Protein AF-A0AAX6F632-F1 (afdb_monomer_lite)

Foldseek 3Di:
DVCLDCVNPPPDVLSVVVVVLVVLVCVQCVPPVLVVLLCLLLQVALPRDDQVPDPPFDLQFKFFDQLQFLLPCQLCVLWVVFWDQDDQQSGIGGPDSPTDVVSLVVSQVPRPRNRMGRGALSLLLLLLLQVLPDDGHHSVCVVVVDDDRDDSSVVSRVSSVVSNVVSVVVLVVVVVVVVVDPDPDDCCVSNPPPPPPVQDPVNSSVSSNVSSVSSNVVSVSVVVVSPPDPPDDDPDPPDPPDD

Sequence (243 aa):
MKACHPDLSGDDPETTNFCMFINEVYAVLSDPVQRMVYDEIHGYSLTAINPFFDDTAPRDHAFVDEFSCIGCKNCANVAPDVFQIEEDFGRARVCSQSGNPALIQEAIDTCPVDCIHWTSAAQISLLEDEMRRVERINVGLMLAGMGASSDVFRMACSRWEKRQSKVMEKVRVKMAKQKGSDQTDSWSDLWGKPKDYQNTDEEAKERAKRAAAAARRWREYSRRGADRPPTLKLPEALSSKDK

Structure (mmCIF, N/CA/C/O backbone):
data_AF-A0AAX6F632-F1
#
_entry.id   AF-A0AAX6F632-F1
#
loop_
_atom_site.group_PDB
_atom_site.id
_atom_site.type_symbol
_atom_site.label_atom_id
_atom_site.label_alt_id
_atom_site.label_comp_id
_atom_site.label_asym_id
_atom_site.label_entity_id
_atom_site.label_seq_id
_atom_site.pdbx_PDB_ins_code
_atom_site.Cartn_x
_atom_site.Cartn_y
_atom_site.Cartn_z
_atom_site.occupancy
_atom_site.B_iso_or_equiv
_atom_site.auth_seq_id
_atom_site.auth_comp_id
_atom_site.auth_asym_id
_atom_site.auth_atom_id
_atom_site.pdbx_PDB_model_num
ATOM 1 N N . MET A 1 1 ? -11.289 24.098 9.760 1.00 49.06 1 MET A N 1
ATOM 2 C CA . MET A 1 1 ? -12.432 23.743 8.890 1.00 49.06 1 MET A CA 1
ATOM 3 C C . MET A 1 1 ? -13.084 24.936 8.178 1.00 49.06 1 MET A C 1
ATOM 5 O O . MET A 1 1 ? -13.731 24.698 7.177 1.00 49.06 1 MET A O 1
ATOM 9 N N . LYS A 1 2 ? -12.900 26.201 8.611 1.00 44.69 2 LYS A N 1
ATOM 10 C CA . LYS A 1 2 ? -13.468 27.383 7.918 1.00 44.69 2 LYS A CA 1
ATOM 11 C C . LYS A 1 2 ? -12.707 27.860 6.664 1.00 44.69 2 LYS A C 1
ATOM 13 O O . LYS A 1 2 ? -13.236 28.685 5.943 1.00 44.69 2 LYS A O 1
ATOM 18 N N . ALA A 1 3 ? -11.497 27.364 6.400 1.00 47.47 3 ALA A N 1
ATOM 19 C CA . ALA A 1 3 ? -10.657 27.831 5.287 1.00 47.47 3 ALA A CA 1
ATOM 20 C C . ALA A 1 3 ? -10.964 27.164 3.930 1.00 47.47 3 ALA A C 1
ATOM 22 O O . ALA A 1 3 ? -10.357 27.521 2.933 1.00 47.47 3 ALA A O 1
ATOM 23 N N . CYS A 1 4 ? -11.877 26.191 3.898 1.00 46.81 4 CYS A N 1
ATOM 24 C CA . CYS A 1 4 ? -12.174 25.378 2.711 1.00 46.81 4 CYS A CA 1
ATOM 25 C C . CYS A 1 4 ? -13.647 25.515 2.287 1.00 46.81 4 CYS A C 1
ATOM 27 O O . CYS A 1 4 ? -14.161 24.679 1.554 1.00 46.81 4 CYS A O 1
ATOM 29 N N . HIS A 1 5 ? -14.369 26.504 2.826 1.00 55.06 5 HIS A N 1
ATOM 30 C CA . HIS A 1 5 ? -15.752 26.737 2.422 1.00 55.06 5 HIS A CA 1
ATOM 31 C C . HIS A 1 5 ? -15.740 27.389 1.030 1.00 55.06 5 HIS A C 1
ATOM 33 O O . HIS A 1 5 ? -15.061 28.409 0.899 1.00 55.06 5 HIS A O 1
ATOM 39 N N . PRO A 1 6 ? -16.475 26.863 0.030 1.00 57.69 6 PRO A N 1
ATOM 40 C CA . PRO A 1 6 ? -16.476 27.396 -1.338 1.00 57.69 6 PRO A CA 1
ATOM 41 C C . PRO A 1 6 ? -16.730 28.910 -1.391 1.00 57.69 6 PRO A C 1
ATOM 43 O O . PRO A 1 6 ? -16.043 29.634 -2.104 1.00 57.69 6 PRO A O 1
ATOM 46 N N . ASP A 1 7 ? -17.625 29.406 -0.530 1.00 61.22 7 ASP A N 1
ATOM 47 C CA . ASP A 1 7 ? -17.950 30.839 -0.424 1.00 61.22 7 ASP A CA 1
ATOM 48 C C . ASP A 1 7 ? -16.803 31.731 0.098 1.00 61.22 7 ASP A C 1
ATOM 50 O O . ASP A 1 7 ? -16.911 32.953 0.047 1.00 61.22 7 ASP A O 1
ATOM 54 N N . LEU A 1 8 ? -15.721 31.155 0.637 1.00 57.84 8 LEU A N 1
ATOM 55 C CA . LEU A 1 8 ? -14.572 31.888 1.191 1.00 57.84 8 LEU A CA 1
ATOM 56 C C . LEU A 1 8 ? -13.287 31.723 0.366 1.00 57.84 8 LEU A C 1
ATOM 58 O O . LEU A 1 8 ? -12.414 32.582 0.458 1.00 57.84 8 LEU A O 1
ATOM 62 N N . SER A 1 9 ? -13.150 30.641 -0.407 1.00 57.75 9 SER A N 1
ATOM 63 C CA . SER A 1 9 ? -11.936 30.333 -1.178 1.00 57.75 9 SER A CA 1
ATOM 64 C C . SER A 1 9 ? -11.985 30.768 -2.645 1.00 57.75 9 SER A C 1
ATOM 66 O O . SER A 1 9 ? -10.941 30.806 -3.291 1.00 57.75 9 SER A O 1
ATOM 68 N N . GLY A 1 10 ? -13.167 31.089 -3.182 1.00 59.28 10 GLY A N 1
ATOM 69 C CA . GLY A 1 10 ? -13.342 31.302 -4.624 1.00 59.28 10 GLY A CA 1
ATOM 70 C C . GLY A 1 10 ? -13.053 30.034 -5.446 1.00 59.28 10 GLY A C 1
ATOM 71 O O . GLY A 1 10 ? -12.936 28.943 -4.884 1.00 59.28 10 GLY A O 1
ATOM 72 N N . ASP A 1 11 ? -12.909 30.186 -6.768 1.00 62.91 11 ASP A N 1
ATOM 73 C CA . ASP A 1 11 ? -12.621 29.104 -7.735 1.00 62.91 11 ASP A CA 1
ATOM 74 C C . ASP A 1 11 ? -11.140 28.665 -7.737 1.00 62.91 11 ASP A C 1
ATOM 76 O O . ASP A 1 11 ? -10.553 28.382 -8.782 1.00 62.91 11 ASP A O 1
ATOM 80 N N . ASP A 1 12 ? -10.495 28.635 -6.570 1.00 71.25 12 ASP A N 1
ATOM 81 C CA . ASP A 1 12 ? -9.123 28.150 -6.455 1.00 71.25 12 ASP A CA 1
ATOM 82 C C . ASP A 1 12 ? -9.061 26.629 -6.750 1.00 71.25 12 ASP A C 1
ATOM 84 O O . ASP A 1 12 ? -9.723 25.834 -6.060 1.00 71.25 12 ASP A O 1
ATOM 88 N N . PRO A 1 13 ? -8.286 26.181 -7.762 1.00 72.62 13 PRO A N 1
ATOM 89 C CA . PRO A 1 13 ? -8.232 24.772 -8.148 1.00 72.62 13 PRO A CA 1
ATOM 90 C C . PRO A 1 13 ? -7.706 23.857 -7.037 1.00 72.62 13 PRO A C 1
ATOM 92 O O . PRO A 1 13 ? -8.145 22.711 -6.928 1.00 72.62 13 PRO A O 1
ATOM 95 N N . GLU A 1 14 ? -6.784 24.329 -6.192 1.00 69.69 14 GLU A N 1
ATOM 96 C CA . GLU A 1 14 ? -6.237 23.532 -5.085 1.00 69.69 14 GLU A CA 1
ATOM 97 C C . GLU A 1 14 ? -7.285 23.295 -3.994 1.00 69.69 14 GLU A C 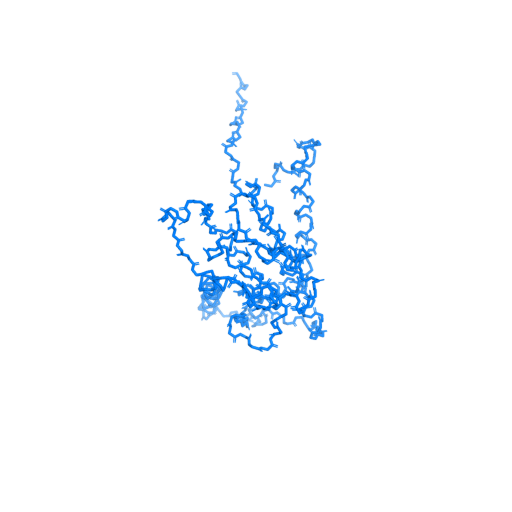1
ATOM 99 O O . GLU A 1 14 ? -7.473 22.158 -3.545 1.00 69.69 14 GLU A O 1
ATOM 104 N N . THR A 1 15 ? -8.027 24.339 -3.625 1.00 70.81 15 THR A N 1
ATOM 105 C CA . THR A 1 15 ? -9.104 24.254 -2.634 1.00 70.81 15 THR A CA 1
ATOM 106 C C . THR A 1 15 ? -10.262 23.390 -3.133 1.00 70.81 15 THR A C 1
ATOM 108 O O . THR A 1 15 ? -10.780 22.554 -2.389 1.00 70.81 15 THR A O 1
ATOM 111 N N . THR A 1 16 ? -10.614 23.507 -4.415 1.00 74.38 16 THR A N 1
ATOM 112 C CA . THR A 1 16 ? -11.633 22.660 -5.055 1.00 74.38 16 THR A CA 1
ATOM 113 C C . THR A 1 16 ? -11.228 21.185 -5.026 1.00 74.38 16 THR A C 1
ATOM 115 O O . THR A 1 16 ? -12.009 20.335 -4.591 1.00 74.38 16 THR A O 1
ATOM 118 N N . ASN A 1 17 ? -9.979 20.876 -5.394 1.00 73.56 17 ASN A N 1
ATOM 119 C CA . ASN A 1 17 ? -9.441 19.515 -5.347 1.00 73.56 17 ASN A CA 1
ATOM 120 C C . ASN A 1 17 ? -9.425 18.944 -3.920 1.00 73.56 17 ASN A C 1
ATOM 122 O O . ASN A 1 17 ? -9.734 17.767 -3.725 1.00 73.56 17 ASN A O 1
ATOM 126 N N . PHE A 1 18 ? -9.106 19.762 -2.910 1.00 75.88 18 PHE A N 1
ATOM 127 C CA . PHE A 1 18 ? -9.188 19.339 -1.511 1.00 75.88 18 PHE A CA 1
ATOM 128 C C . PHE A 1 18 ? -10.622 19.010 -1.089 1.00 75.88 18 PHE A C 1
ATOM 130 O O . PHE A 1 18 ? -10.857 17.970 -0.475 1.00 75.88 18 PHE A O 1
ATOM 137 N N . CYS A 1 19 ? -11.594 19.863 -1.424 1.00 75.94 19 CYS A N 1
ATOM 138 C CA . CYS A 1 19 ? -12.994 19.625 -1.078 1.00 75.94 19 CYS A CA 1
ATOM 139 C C . CYS A 1 19 ? -13.550 18.375 -1.769 1.00 75.94 19 CYS A C 1
ATOM 141 O O . CYS A 1 19 ? -14.241 17.584 -1.126 1.00 75.94 19 CYS A O 1
ATOM 143 N N . MET A 1 20 ? -13.200 18.146 -3.040 1.00 77.38 20 MET A N 1
ATOM 144 C CA . MET A 1 20 ? -13.516 16.896 -3.737 1.00 77.38 20 MET A CA 1
ATOM 145 C C . MET A 1 20 ? -12.923 15.689 -3.005 1.00 77.38 20 MET A C 1
ATOM 147 O O . MET A 1 20 ? -13.648 14.746 -2.695 1.00 77.38 20 MET A O 1
ATOM 151 N N . PHE A 1 21 ? -11.641 15.753 -2.641 1.00 79.25 21 PHE A N 1
ATOM 152 C CA . PHE A 1 21 ? -10.976 14.692 -1.891 1.00 79.25 21 PHE A CA 1
ATOM 153 C C . PHE A 1 21 ? -11.655 14.411 -0.534 1.00 79.25 21 PHE A C 1
ATOM 155 O O . PHE A 1 21 ? -11.902 13.256 -0.185 1.00 79.25 21 PHE A O 1
ATOM 162 N N . ILE A 1 22 ? -12.006 15.448 0.233 1.00 80.94 22 ILE A N 1
ATOM 163 C CA . ILE A 1 22 ? -12.705 15.289 1.517 1.00 80.94 22 ILE A CA 1
ATOM 164 C C . ILE A 1 22 ? -14.078 14.647 1.324 1.00 80.94 22 ILE A C 1
ATOM 166 O O . ILE A 1 22 ? -14.443 13.768 2.104 1.00 80.94 22 ILE A O 1
ATOM 170 N N . ASN A 1 23 ? -14.819 15.034 0.286 1.00 82.12 23 ASN A N 1
ATOM 171 C CA . ASN A 1 23 ? -16.107 14.423 -0.031 1.00 82.12 23 ASN A CA 1
ATOM 172 C C . ASN A 1 23 ? -15.957 12.944 -0.410 1.00 82.12 23 ASN A C 1
ATOM 174 O O . ASN A 1 23 ? -16.766 12.127 0.025 1.00 82.12 23 ASN A O 1
ATOM 178 N N . GLU A 1 24 ? -14.904 12.573 -1.146 1.00 78.44 24 GLU A N 1
ATOM 179 C CA . GLU A 1 24 ? -14.590 11.169 -1.432 1.00 78.44 24 GLU A CA 1
ATOM 180 C C . GLU A 1 24 ? -14.297 10.381 -0.149 1.00 78.44 24 GLU A C 1
ATOM 182 O O . GLU A 1 24 ? -14.864 9.307 0.063 1.00 78.44 24 GLU A O 1
ATOM 187 N N . VAL A 1 25 ? -13.454 10.917 0.740 1.00 79.19 25 VAL A N 1
ATOM 188 C CA . VAL A 1 25 ? -13.157 10.284 2.035 1.00 79.19 25 VAL A CA 1
ATOM 189 C C . VAL A 1 25 ? -14.414 10.165 2.885 1.00 79.19 25 VAL A C 1
ATOM 191 O O . VAL A 1 25 ? -14.641 9.125 3.502 1.00 79.19 25 VAL A O 1
ATOM 194 N N . TYR A 1 26 ? -15.242 11.207 2.915 1.00 81.56 26 TYR A N 1
ATOM 195 C CA . TYR A 1 26 ? -16.495 11.199 3.652 1.00 81.56 26 TYR A CA 1
ATOM 196 C C . TYR A 1 26 ? -17.450 10.146 3.094 1.00 81.56 26 TYR A C 1
ATOM 198 O O . TYR A 1 26 ? -18.000 9.373 3.869 1.00 81.56 26 TYR A O 1
ATOM 206 N N . ALA A 1 27 ? -17.604 10.035 1.775 1.00 77.00 27 ALA A N 1
ATOM 207 C CA . ALA A 1 27 ? -18.438 9.004 1.158 1.00 77.00 27 ALA A CA 1
ATOM 208 C C . ALA A 1 27 ? -17.977 7.584 1.533 1.00 77.00 27 ALA A C 1
ATOM 210 O O . ALA A 1 27 ? -18.806 6.717 1.790 1.00 77.00 27 ALA A O 1
ATOM 211 N N . VAL A 1 28 ? -16.663 7.355 1.637 1.00 74.81 28 VAL A N 1
ATOM 212 C CA . VAL A 1 28 ? -16.104 6.063 2.066 1.00 74.81 28 VAL A CA 1
ATOM 213 C C . VAL A 1 28 ? -16.308 5.825 3.568 1.00 74.81 28 VAL A C 1
ATOM 215 O O . VAL A 1 28 ? -16.710 4.739 3.964 1.00 74.81 28 VAL A O 1
ATOM 218 N N . LEU A 1 29 ? -16.028 6.811 4.424 1.00 78.75 29 LEU A N 1
ATOM 219 C CA . LEU A 1 29 ? -16.024 6.626 5.884 1.00 78.75 29 LEU A CA 1
ATOM 220 C C . LEU A 1 29 ? -17.373 6.889 6.567 1.00 78.75 29 LEU A C 1
ATOM 222 O O . LEU A 1 29 ? -17.508 6.582 7.752 1.00 78.75 29 LEU A O 1
ATOM 226 N N . SER A 1 30 ? -18.345 7.471 5.863 1.00 84.88 30 SER A N 1
ATOM 227 C CA . SER A 1 30 ? -19.708 7.687 6.367 1.00 84.88 30 SER A CA 1
ATOM 228 C C . SER A 1 30 ? -20.557 6.418 6.328 1.00 84.88 30 SER A C 1
ATOM 230 O O . SER A 1 30 ? -21.465 6.291 7.150 1.00 84.88 30 SER A O 1
ATOM 232 N N . ASP A 1 31 ? -20.247 5.467 5.438 1.00 86.50 31 ASP A N 1
ATOM 233 C CA . ASP A 1 31 ? -20.849 4.134 5.453 1.00 86.50 31 ASP A CA 1
ATOM 234 C C . ASP A 1 31 ? -20.414 3.386 6.731 1.00 86.50 31 ASP A C 1
ATOM 236 O O . ASP A 1 31 ? -19.222 3.096 6.897 1.00 86.50 31 ASP A O 1
ATOM 240 N N . PRO A 1 32 ? -21.352 3.029 7.634 1.00 87.75 32 PRO A N 1
ATOM 241 C CA . PRO A 1 32 ? -21.032 2.316 8.865 1.00 87.75 32 PRO A CA 1
ATOM 242 C C . PRO A 1 32 ? -20.297 0.991 8.633 1.00 87.75 32 PRO A C 1
ATOM 244 O O . PRO A 1 32 ? -19.443 0.628 9.438 1.00 87.75 32 PRO A O 1
ATOM 247 N N . VAL A 1 33 ? -20.596 0.272 7.547 1.00 87.62 33 VAL A N 1
ATOM 248 C CA . VAL A 1 33 ? -19.997 -1.042 7.273 1.00 87.62 33 VAL A CA 1
ATOM 249 C C . VAL A 1 33 ? -18.570 -0.878 6.764 1.00 87.62 33 VAL A C 1
ATOM 251 O O . VAL A 1 33 ? -17.648 -1.518 7.268 1.00 87.62 33 VAL A O 1
ATOM 254 N N . GLN A 1 34 ? -18.350 0.032 5.812 1.00 88.88 34 GLN A N 1
ATOM 255 C CA . GLN A 1 34 ? -17.004 0.397 5.364 1.00 88.88 34 GLN A CA 1
ATOM 256 C C . GLN A 1 34 ? -16.153 0.950 6.513 1.00 88.88 34 GLN A C 1
ATOM 258 O O . GLN A 1 34 ? -14.958 0.655 6.594 1.00 88.88 34 GLN A O 1
ATOM 263 N N . ARG A 1 35 ? -16.764 1.713 7.429 1.00 88.81 35 ARG A N 1
ATOM 264 C CA . ARG A 1 35 ? -16.098 2.216 8.630 1.00 88.81 35 ARG A CA 1
ATOM 265 C C . ARG A 1 35 ? -15.659 1.089 9.561 1.00 88.81 35 ARG A C 1
ATOM 267 O O . ARG A 1 35 ? -14.529 1.133 10.038 1.00 88.81 35 ARG A O 1
ATOM 274 N N . MET A 1 36 ? -16.504 0.082 9.784 1.00 88.00 36 MET A N 1
ATOM 275 C CA . MET A 1 36 ? -16.145 -1.092 10.587 1.00 88.00 36 MET A CA 1
ATOM 276 C C . MET A 1 36 ? -14.949 -1.840 9.990 1.00 88.00 36 MET A C 1
ATOM 278 O O . MET A 1 36 ? -13.994 -2.110 10.712 1.00 88.00 36 MET A O 1
ATOM 282 N N . VAL A 1 37 ? -14.949 -2.083 8.673 1.00 90.44 37 VAL A N 1
ATOM 283 C CA . VAL A 1 37 ? -13.818 -2.725 7.975 1.00 90.44 37 VAL A CA 1
ATOM 284 C C . VAL A 1 37 ? -12.541 -1.893 8.110 1.00 90.44 37 VAL A C 1
ATOM 286 O O . VAL A 1 37 ? -11.469 -2.424 8.388 1.00 90.44 37 VAL A O 1
ATOM 289 N N . TYR A 1 38 ? -12.638 -0.568 7.964 1.00 91.56 38 TYR A N 1
ATOM 290 C CA . TYR A 1 38 ? -11.503 0.324 8.197 1.00 91.56 38 TYR A CA 1
ATOM 291 C C . TYR A 1 38 ? -10.977 0.207 9.635 1.00 91.56 38 TYR A C 1
ATOM 293 O O . TYR A 1 38 ? -9.766 0.090 9.834 1.00 91.56 38 TYR A O 1
ATOM 301 N N . ASP A 1 39 ? -11.866 0.238 10.630 1.00 92.06 39 ASP A N 1
ATOM 302 C CA . ASP A 1 39 ? -11.501 0.161 12.043 1.00 92.06 39 ASP A CA 1
ATOM 303 C C . ASP A 1 39 ? -10.898 -1.207 12.408 1.00 92.06 39 ASP A C 1
ATOM 305 O O . ASP A 1 39 ? -9.994 -1.273 13.239 1.00 92.06 39 ASP A O 1
ATOM 309 N N . GLU A 1 40 ? -11.321 -2.286 11.758 1.00 92.00 40 GLU A N 1
ATOM 310 C CA . GLU A 1 40 ? -10.702 -3.605 11.876 1.00 92.00 40 GLU A CA 1
ATOM 311 C C . GLU A 1 40 ? -9.286 -3.618 11.282 1.00 92.00 40 GLU A C 1
ATOM 313 O O . GLU A 1 40 ? -8.317 -3.836 12.009 1.00 92.00 40 GLU A O 1
ATOM 318 N N . ILE A 1 41 ? -9.128 -3.241 10.009 1.00 94.12 41 ILE A N 1
ATOM 319 C CA . ILE A 1 41 ? -7.821 -3.203 9.329 1.00 94.12 41 ILE A CA 1
ATOM 320 C C . ILE A 1 41 ? -6.808 -2.341 10.100 1.00 94.12 41 ILE A C 1
ATOM 322 O O . ILE A 1 41 ? -5.650 -2.725 10.267 1.00 94.12 41 ILE A O 1
ATOM 326 N N . HIS A 1 42 ? -7.227 -1.174 10.598 1.00 94.25 42 HIS A N 1
ATOM 327 C CA . HIS A 1 42 ? -6.326 -0.197 11.225 1.00 94.25 42 HIS A CA 1
ATOM 328 C C . HIS A 1 42 ? -6.080 -0.425 12.715 1.00 94.25 42 HIS A C 1
ATOM 330 O O . HIS A 1 42 ? -5.305 0.326 13.321 1.00 94.25 42 HIS A O 1
ATOM 336 N N . GLY A 1 43 ? -6.707 -1.442 13.301 1.00 93.56 43 GLY A N 1
ATOM 337 C CA . GLY A 1 43 ? -6.527 -1.777 14.702 1.00 93.56 43 GLY A CA 1
ATOM 338 C C . GLY A 1 43 ? -7.227 -0.802 15.660 1.00 93.56 43 GLY A C 1
ATOM 339 O O . GLY A 1 43 ? -6.683 -0.445 16.707 1.00 93.56 43 GLY A O 1
ATOM 340 N N . TYR A 1 44 ? -8.411 -0.328 15.274 1.00 91.50 44 TYR A N 1
ATOM 341 C CA . TYR A 1 44 ? -9.327 0.445 16.116 1.00 91.50 44 TYR A CA 1
ATOM 342 C C . TYR A 1 44 ? -10.447 -0.410 16.727 1.00 91.50 44 TYR A C 1
ATOM 344 O O . TYR A 1 44 ? -10.985 -0.028 17.767 1.00 91.50 44 TYR A O 1
ATOM 352 N N . SER A 1 45 ? -10.779 -1.552 16.117 1.00 90.44 45 SER A N 1
ATOM 353 C CA . SER A 1 45 ? -11.710 -2.536 16.684 1.00 90.44 45 SER A CA 1
ATOM 354 C C . SER A 1 45 ? -11.036 -3.399 17.754 1.00 90.44 45 SER A C 1
ATOM 356 O O . SER A 1 45 ? -9.866 -3.746 17.625 1.00 90.44 45 SER A O 1
ATOM 358 N N . LEU A 1 46 ? -11.774 -3.787 18.797 1.00 87.12 46 LEU A N 1
ATOM 359 C CA . LEU A 1 46 ? -11.257 -4.620 19.894 1.00 87.12 46 LEU A CA 1
ATOM 360 C C . LEU A 1 46 ? -10.896 -6.042 19.474 1.00 87.12 46 LEU A C 1
ATOM 362 O O . LEU A 1 46 ? -10.030 -6.661 20.083 1.00 87.12 46 LEU A O 1
ATOM 366 N N . THR A 1 47 ? -11.580 -6.561 18.461 1.00 86.94 47 THR A N 1
ATOM 367 C CA . THR A 1 47 ? -11.389 -7.921 17.947 1.00 86.94 47 THR A CA 1
ATOM 368 C C . THR A 1 47 ? -10.518 -7.950 16.699 1.00 86.94 47 THR A C 1
ATOM 370 O O . THR A 1 47 ? -10.421 -8.989 16.057 1.00 86.94 47 THR A O 1
ATOM 373 N N . ALA A 1 48 ? -9.912 -6.819 16.324 1.00 91.62 48 ALA A N 1
ATOM 374 C CA . ALA A 1 48 ? -9.132 -6.747 15.102 1.00 91.62 48 ALA A CA 1
ATOM 375 C C . ALA A 1 48 ? -7.913 -7.670 15.158 1.00 91.62 48 ALA A C 1
ATOM 377 O O . ALA A 1 48 ? -7.169 -7.691 16.143 1.00 91.62 48 ALA A O 1
ATOM 378 N N . ILE A 1 49 ? -7.671 -8.355 14.046 1.00 92.38 49 ILE A N 1
ATOM 379 C CA . ILE A 1 49 ? -6.470 -9.150 13.812 1.00 92.38 49 ILE A CA 1
ATOM 380 C C . ILE A 1 49 ? -5.485 -8.292 13.023 1.00 92.38 49 ILE A C 1
ATOM 382 O O . ILE A 1 49 ? -5.873 -7.521 12.147 1.00 92.38 49 ILE A O 1
ATOM 386 N N . ASN A 1 50 ? -4.201 -8.391 13.359 1.00 95.19 50 ASN A N 1
ATOM 387 C CA . ASN A 1 50 ? -3.164 -7.676 12.631 1.00 95.19 50 ASN A CA 1
ATOM 388 C C . ASN A 1 50 ? -3.023 -8.274 11.220 1.00 95.19 50 ASN A C 1
ATOM 390 O O . ASN A 1 50 ? -2.643 -9.443 11.125 1.00 95.19 50 ASN A O 1
ATOM 394 N N . PRO A 1 51 ? -3.225 -7.498 10.135 1.00 95.94 51 PRO A N 1
ATOM 395 C CA . PRO A 1 51 ? -3.123 -8.016 8.769 1.00 95.94 51 PRO A CA 1
ATOM 396 C C . PRO A 1 51 ? -1.752 -8.599 8.397 1.00 95.94 51 PRO A C 1
ATOM 398 O O . PRO A 1 51 ? -1.634 -9.301 7.399 1.00 95.94 51 PRO A O 1
ATOM 401 N N . PHE A 1 52 ? -0.692 -8.301 9.155 1.00 96.06 52 PHE A N 1
ATOM 402 C CA . PHE A 1 52 ? 0.639 -8.883 8.940 1.00 96.06 52 PHE A CA 1
ATOM 403 C C . PHE A 1 52 ? 0.797 -10.299 9.520 1.00 96.06 52 PHE A C 1
ATOM 405 O O . PHE A 1 52 ? 1.754 -10.982 9.167 1.00 96.06 52 PHE A O 1
ATOM 412 N N . PHE A 1 53 ? -0.126 -10.741 10.380 1.00 93.44 53 PHE A N 1
ATOM 413 C CA . PHE A 1 53 ? -0.160 -12.089 10.966 1.00 93.44 53 PHE A CA 1
ATOM 414 C C . PHE A 1 53 ? -1.386 -12.897 10.517 1.00 93.44 53 PHE A C 1
ATOM 416 O O . PHE A 1 53 ? -1.660 -13.961 11.068 1.00 93.44 53 PHE A O 1
ATOM 423 N N . ASP A 1 54 ? -2.135 -12.377 9.547 1.00 89.62 54 ASP A N 1
ATOM 424 C CA . ASP A 1 54 ? -3.303 -13.027 8.976 1.00 89.62 54 ASP A CA 1
ATOM 425 C C . ASP A 1 54 ? -2.953 -13.642 7.616 1.00 89.62 54 ASP A C 1
ATOM 427 O O . ASP A 1 54 ? -2.715 -12.931 6.638 1.00 89.62 54 ASP A O 1
ATOM 431 N N . ASP A 1 55 ? -2.929 -14.973 7.565 1.00 88.81 55 ASP A N 1
ATOM 432 C CA . ASP A 1 55 ? -2.682 -15.744 6.343 1.00 88.81 55 ASP A CA 1
ATOM 433 C C . ASP A 1 55 ? -3.981 -16.170 5.634 1.00 88.81 55 ASP A C 1
ATOM 435 O O . ASP A 1 55 ? -3.931 -16.882 4.632 1.00 88.81 55 ASP A O 1
ATOM 439 N N . THR A 1 56 ? -5.152 -15.750 6.127 1.00 89.69 56 THR A N 1
ATOM 440 C CA . THR A 1 56 ? -6.441 -16.084 5.498 1.00 89.69 56 THR A CA 1
ATOM 441 C C . THR A 1 56 ? -6.737 -15.219 4.274 1.00 89.69 56 THR A C 1
ATOM 443 O O . THR A 1 56 ? -7.374 -15.680 3.324 1.00 89.69 56 THR A O 1
ATOM 446 N N . ALA A 1 57 ? -6.253 -13.975 4.266 1.00 89.25 57 ALA A N 1
ATOM 447 C CA . ALA A 1 57 ? -6.461 -13.047 3.166 1.00 89.25 57 ALA A CA 1
ATOM 448 C C . ALA A 1 57 ? -5.550 -13.375 1.964 1.00 89.25 57 ALA A C 1
ATOM 450 O O . ALA A 1 57 ? -4.354 -13.629 2.142 1.00 89.25 57 ALA A O 1
ATOM 451 N N . PRO A 1 58 ? -6.064 -13.306 0.720 1.00 92.50 58 PRO A N 1
ATOM 452 C CA . PRO A 1 58 ? -5.239 -13.506 -0.465 1.00 92.50 58 PRO A CA 1
ATOM 453 C C . PRO A 1 58 ? -4.160 -12.420 -0.569 1.00 92.50 58 PRO A C 1
ATOM 455 O O . PRO A 1 58 ? -4.396 -11.246 -0.270 1.00 92.50 58 PRO A O 1
ATOM 458 N N . ARG A 1 59 ? -2.967 -12.820 -1.021 1.00 94.75 59 ARG A N 1
ATOM 459 C CA . ARG A 1 59 ? -1.845 -11.917 -1.310 1.00 94.75 59 ARG A CA 1
ATOM 460 C C . ARG A 1 59 ? -1.804 -11.595 -2.802 1.00 94.75 59 ARG A C 1
ATOM 462 O O . ARG A 1 59 ? -0.910 -12.031 -3.515 1.00 94.75 59 ARG A O 1
ATOM 469 N N . ASP A 1 60 ? -2.824 -10.886 -3.267 1.00 94.88 60 ASP A N 1
ATOM 470 C CA . ASP A 1 60 ? -3.075 -10.562 -4.677 1.00 94.88 60 ASP A CA 1
ATOM 471 C C . ASP A 1 60 ? -2.844 -9.077 -5.015 1.00 94.88 60 ASP A C 1
ATOM 473 O O . ASP A 1 60 ? -3.160 -8.638 -6.118 1.00 94.88 60 ASP A O 1
ATOM 477 N N . HIS A 1 61 ? -2.289 -8.295 -4.083 1.00 96.38 61 HIS A N 1
ATOM 478 C CA . HIS A 1 61 ? -1.942 -6.892 -4.298 1.00 96.38 61 HIS A CA 1
ATOM 479 C C . HIS A 1 61 ? -0.430 -6.685 -4.325 1.00 96.38 61 HIS A C 1
ATOM 481 O O . HIS A 1 61 ? 0.287 -7.129 -3.428 1.00 96.38 61 HIS A O 1
ATOM 487 N N . ALA A 1 62 ? 0.056 -5.940 -5.312 1.00 97.56 62 ALA A N 1
ATOM 488 C CA . ALA A 1 62 ? 1.457 -5.560 -5.397 1.00 97.56 62 ALA A CA 1
ATOM 489 C C . ALA A 1 62 ? 1.744 -4.320 -4.538 1.00 97.56 62 ALA A C 1
ATOM 491 O O . ALA A 1 62 ? 0.974 -3.353 -4.530 1.00 97.56 62 ALA A O 1
ATOM 492 N N . PHE A 1 63 ? 2.891 -4.325 -3.866 1.00 98.00 63 PHE A N 1
ATOM 493 C CA . PHE A 1 63 ? 3.443 -3.201 -3.116 1.00 98.00 63 PHE A CA 1
ATOM 494 C C . PHE A 1 63 ? 4.917 -3.010 -3.473 1.00 98.00 63 PHE A C 1
ATOM 496 O O . PHE A 1 63 ? 5.638 -3.992 -3.630 1.00 98.00 63 PHE A O 1
ATOM 503 N N . VAL A 1 64 ? 5.379 -1.761 -3.565 1.00 97.50 64 VAL A N 1
ATOM 504 C CA . VAL A 1 64 ? 6.806 -1.443 -3.726 1.00 97.50 64 VAL A CA 1
ATOM 505 C C . VAL A 1 64 ? 7.312 -0.766 -2.458 1.00 97.50 64 VAL A C 1
ATOM 507 O O . VAL A 1 64 ? 6.811 0.295 -2.081 1.00 97.50 64 VAL A O 1
ATOM 510 N N . ASP A 1 65 ? 8.334 -1.347 -1.833 1.00 95.62 65 ASP A N 1
ATOM 511 C CA . ASP A 1 65 ? 9.091 -0.695 -0.770 1.00 95.62 65 ASP A CA 1
ATOM 512 C C . ASP A 1 65 ? 10.039 0.357 -1.365 1.00 95.62 65 ASP A C 1
ATOM 514 O O . ASP A 1 65 ? 11.106 0.059 -1.911 1.00 95.62 65 ASP A O 1
ATOM 518 N N . GLU A 1 66 ? 9.649 1.625 -1.256 1.00 93.31 66 GLU A N 1
ATOM 519 C CA . GLU A 1 66 ? 10.431 2.735 -1.804 1.00 93.31 66 GLU A CA 1
ATOM 520 C C . GLU A 1 66 ? 11.706 3.051 -1.008 1.00 93.31 66 GLU A C 1
ATOM 522 O O . GLU A 1 66 ? 12.526 3.821 -1.508 1.00 93.31 66 GLU A O 1
ATOM 527 N N . PHE A 1 67 ? 11.905 2.488 0.192 1.00 91.00 67 PHE A N 1
ATOM 528 C CA . PHE A 1 67 ? 13.193 2.598 0.892 1.00 91.00 67 PHE A CA 1
ATOM 529 C C . PHE A 1 67 ? 14.260 1.740 0.226 1.00 91.00 67 PHE A C 1
ATOM 531 O O . PHE A 1 67 ? 15.393 2.188 0.044 1.00 91.00 67 PHE A O 1
ATOM 538 N N . SER A 1 68 ? 13.875 0.528 -0.166 1.00 92.62 68 SER A N 1
ATOM 539 C CA . SER A 1 68 ? 14.767 -0.437 -0.807 1.00 92.62 68 SER A CA 1
ATOM 540 C C . SER A 1 68 ? 14.873 -0.214 -2.318 1.00 92.62 68 SER A C 1
ATOM 542 O O . SER A 1 68 ? 15.907 -0.501 -2.918 1.00 92.62 68 SER A O 1
ATOM 544 N N . CYS A 1 69 ? 13.835 0.339 -2.953 1.00 95.56 69 CYS A N 1
ATOM 545 C CA . CYS A 1 69 ? 13.799 0.538 -4.400 1.00 95.56 69 CYS A CA 1
ATOM 546 C C . CYS A 1 69 ? 14.903 1.475 -4.895 1.00 95.56 69 CYS A C 1
ATOM 548 O O . CYS A 1 69 ? 14.880 2.661 -4.605 1.00 95.56 69 CYS A O 1
ATOM 550 N N . ILE A 1 70 ? 15.805 1.004 -5.754 1.00 95.31 70 ILE A N 1
ATOM 551 C CA . ILE A 1 70 ? 16.899 1.817 -6.322 1.00 95.31 70 ILE A CA 1
ATOM 552 C C . ILE A 1 70 ? 16.542 2.548 -7.628 1.00 95.31 70 ILE A C 1
ATOM 554 O O . ILE A 1 70 ? 17.422 3.088 -8.288 1.00 95.31 70 ILE A O 1
ATOM 558 N N . GLY A 1 71 ? 15.273 2.542 -8.048 1.00 95.81 71 GLY A N 1
ATOM 559 C CA . GLY A 1 71 ? 14.849 3.270 -9.250 1.00 95.81 71 GLY A CA 1
ATOM 560 C C . GLY A 1 71 ? 15.386 2.708 -10.574 1.00 95.81 71 GLY A C 1
ATOM 561 O O . GLY A 1 71 ? 15.546 3.458 -11.533 1.00 95.81 71 GLY A O 1
ATOM 562 N N . CYS A 1 72 ? 15.651 1.396 -10.660 1.00 96.06 72 CYS A N 1
ATOM 563 C CA . CYS A 1 72 ? 16.202 0.754 -11.866 1.00 96.06 72 CYS A CA 1
ATOM 564 C C . CYS A 1 72 ? 15.237 0.710 -13.069 1.00 96.06 72 CYS A C 1
ATOM 566 O O . CYS A 1 72 ? 15.654 0.398 -14.180 1.00 96.06 72 CYS A O 1
ATOM 568 N N . LYS A 1 73 ? 13.952 1.021 -12.851 1.00 97.31 73 LYS A N 1
ATOM 569 C CA . LYS A 1 73 ? 12.877 1.096 -13.860 1.00 97.31 73 LYS A CA 1
ATOM 570 C C . LYS A 1 73 ? 12.464 -0.215 -14.528 1.00 97.31 73 LYS A C 1
ATOM 572 O O . LYS A 1 73 ? 11.553 -0.193 -15.348 1.00 97.31 73 LYS A O 1
ATOM 577 N N . ASN A 1 74 ? 13.044 -1.350 -14.140 1.00 97.88 74 ASN A N 1
ATOM 578 C CA . ASN A 1 74 ? 12.716 -2.635 -14.756 1.00 97.88 74 ASN A CA 1
ATOM 579 C C . ASN A 1 74 ? 11.227 -2.998 -14.619 1.00 97.88 74 ASN A C 1
ATOM 581 O O . ASN A 1 74 ? 10.576 -3.304 -15.610 1.00 97.88 74 ASN A O 1
ATOM 585 N N . CYS A 1 75 ? 10.651 -2.857 -13.421 1.00 98.25 75 CYS A N 1
ATOM 586 C CA . CYS A 1 75 ? 9.233 -3.149 -13.187 1.00 98.25 75 CYS A CA 1
ATOM 587 C C . CYS A 1 75 ? 8.280 -2.293 -14.038 1.00 98.25 75 CYS A C 1
ATOM 589 O O . CYS A 1 75 ? 7.285 -2.808 -14.538 1.00 98.25 75 CYS A O 1
ATOM 591 N N . ALA A 1 76 ? 8.612 -1.016 -14.262 1.00 97.81 76 ALA A N 1
ATOM 592 C CA . ALA A 1 76 ? 7.835 -0.121 -15.120 1.00 97.81 76 ALA A CA 1
ATOM 593 C C . ALA A 1 76 ? 7.938 -0.488 -16.612 1.00 97.81 76 ALA A C 1
ATOM 595 O O . ALA A 1 76 ? 7.038 -0.163 -17.376 1.00 97.81 76 ALA A O 1
ATOM 596 N N . ASN A 1 77 ? 9.003 -1.181 -17.030 1.00 97.56 77 ASN A N 1
ATOM 597 C CA . ASN A 1 77 ? 9.122 -1.708 -18.391 1.00 97.56 77 ASN A CA 1
ATOM 598 C C . ASN A 1 77 ? 8.367 -3.036 -18.560 1.00 97.56 77 ASN A C 1
ATOM 600 O O . ASN A 1 77 ? 7.751 -3.251 -19.599 1.00 97.56 77 ASN A O 1
ATOM 604 N N . VAL A 1 78 ? 8.418 -3.916 -17.553 1.00 97.94 78 VAL A N 1
ATOM 605 C CA . VAL A 1 78 ? 7.773 -5.242 -17.581 1.00 97.94 78 VAL A CA 1
ATOM 606 C C . VAL A 1 78 ? 6.248 -5.128 -17.477 1.00 97.94 78 VAL A C 1
ATOM 608 O O . VAL A 1 78 ? 5.522 -5.767 -18.235 1.00 97.94 78 VAL A O 1
ATOM 611 N N . ALA A 1 79 ? 5.749 -4.299 -16.558 1.00 97.88 79 ALA A N 1
ATOM 612 C CA . ALA A 1 79 ? 4.319 -4.111 -16.318 1.00 97.88 79 ALA A CA 1
ATOM 613 C C . ALA A 1 79 ? 3.973 -2.610 -16.185 1.00 97.88 79 ALA A C 1
ATOM 615 O O . ALA A 1 79 ? 3.675 -2.141 -15.081 1.00 97.88 79 ALA A O 1
ATOM 616 N N . PRO A 1 80 ? 3.991 -1.847 -17.299 1.00 96.62 80 PRO A N 1
ATOM 617 C CA . PRO A 1 80 ? 3.748 -0.398 -17.301 1.00 96.62 80 PRO A CA 1
ATOM 618 C C . PRO A 1 80 ? 2.343 -0.004 -16.824 1.00 96.62 80 PRO A C 1
ATOM 620 O O . PRO A 1 80 ? 2.151 1.096 -16.314 1.00 96.62 80 PRO A O 1
ATOM 623 N N . ASP A 1 81 ? 1.366 -0.908 -16.938 1.00 95.69 81 ASP A N 1
ATOM 624 C CA . ASP A 1 81 ? -0.003 -0.680 -16.457 1.00 95.69 81 ASP A CA 1
ATOM 625 C C . ASP A 1 81 ? -0.116 -0.732 -14.922 1.00 95.69 81 ASP A C 1
ATOM 627 O O . ASP A 1 81 ? -1.123 -0.307 -14.357 1.00 95.69 81 ASP A O 1
ATOM 631 N N . VAL A 1 82 ? 0.897 -1.282 -14.241 1.00 97.06 82 VAL A N 1
ATOM 632 C CA . VAL A 1 82 ? 0.919 -1.517 -12.787 1.00 97.06 82 VAL A CA 1
ATOM 633 C C . VAL A 1 82 ? 1.940 -0.624 -12.104 1.00 97.06 82 VAL A C 1
ATOM 635 O O . VAL A 1 82 ? 1.644 -0.060 -11.048 1.00 97.06 82 VAL A O 1
ATOM 638 N N . PHE A 1 83 ? 3.137 -0.505 -12.681 1.00 97.88 83 PHE A N 1
ATOM 639 C CA . PHE A 1 83 ? 4.260 0.192 -12.069 1.00 97.88 83 PHE A CA 1
ATOM 640 C C . PHE A 1 83 ? 4.603 1.480 -12.806 1.00 97.88 83 PHE A C 1
ATOM 642 O O . PHE A 1 83 ? 4.758 1.501 -14.023 1.00 97.88 83 PHE A O 1
ATOM 649 N N . GLN A 1 84 ? 4.840 2.540 -12.040 1.00 96.44 84 GLN A N 1
ATOM 650 C CA . GLN A 1 84 ? 5.337 3.812 -12.551 1.00 96.44 84 GLN A CA 1
ATOM 651 C C . GLN A 1 84 ? 6.530 4.283 -11.723 1.00 96.44 84 GLN A C 1
ATOM 653 O O . GLN A 1 84 ? 6.620 4.011 -10.525 1.00 96.44 84 GLN A O 1
ATOM 658 N N . ILE A 1 85 ? 7.450 5.006 -12.361 1.00 95.75 85 ILE A N 1
ATOM 659 C CA . ILE A 1 85 ? 8.526 5.706 -11.661 1.00 95.75 85 ILE A CA 1
ATOM 660 C C . ILE A 1 85 ? 8.024 7.071 -11.246 1.00 95.75 85 ILE A C 1
ATOM 662 O O . ILE A 1 85 ? 7.569 7.861 -12.066 1.00 95.75 85 ILE A O 1
ATOM 666 N N . GLU A 1 86 ? 8.112 7.326 -9.955 1.00 89.88 86 GLU A N 1
ATOM 667 C CA . GLU A 1 86 ? 7.746 8.595 -9.379 1.00 89.88 86 GLU A CA 1
ATOM 668 C C . GLU A 1 86 ? 8.907 9.590 -9.481 1.00 89.88 86 GLU A C 1
ATOM 670 O O . GLU A 1 86 ? 10.063 9.241 -9.232 1.00 89.88 86 GLU A O 1
ATOM 675 N N . GLU A 1 87 ? 8.593 10.817 -9.891 1.00 88.75 87 GLU A N 1
ATOM 676 C CA . GLU A 1 87 ? 9.576 11.786 -10.380 1.00 88.75 87 GLU A CA 1
ATOM 677 C C . GLU A 1 87 ? 10.393 12.445 -9.261 1.00 88.75 87 GLU A C 1
ATOM 679 O O . GLU A 1 87 ? 11.598 12.631 -9.435 1.00 88.75 87 GLU A O 1
ATOM 684 N N . ASP A 1 88 ? 9.795 12.725 -8.096 1.00 86.75 88 ASP A N 1
ATOM 685 C CA . ASP A 1 88 ? 10.461 13.466 -7.017 1.00 86.75 88 ASP A CA 1
ATOM 686 C C . ASP A 1 88 ? 11.598 12.643 -6.394 1.00 86.75 88 ASP A C 1
ATOM 688 O O . ASP A 1 88 ? 12.711 13.132 -6.158 1.00 86.75 88 ASP A O 1
ATOM 692 N N . PHE A 1 89 ? 11.338 11.359 -6.130 1.00 90.44 89 PHE A N 1
ATOM 693 C CA . PHE A 1 89 ? 12.301 10.477 -5.469 1.00 90.44 89 PHE A CA 1
ATOM 694 C C . PHE A 1 89 ? 12.999 9.498 -6.417 1.00 90.44 89 PHE A C 1
ATOM 696 O O . PHE A 1 89 ? 14.002 8.904 -6.018 1.00 90.44 89 PHE A O 1
ATOM 703 N N . GLY A 1 90 ? 12.510 9.327 -7.650 1.00 93.44 90 GLY A N 1
ATOM 704 C CA . GLY A 1 90 ? 13.039 8.365 -8.623 1.00 93.44 90 GLY A CA 1
ATOM 705 C C . GLY A 1 90 ? 12.709 6.903 -8.299 1.00 93.44 90 GLY A C 1
ATOM 706 O O . GLY A 1 90 ? 13.374 5.997 -8.798 1.00 93.44 90 GLY A O 1
ATOM 707 N N . ARG A 1 91 ? 11.718 6.651 -7.437 1.00 94.19 91 ARG A N 1
ATOM 708 C CA . ARG A 1 91 ? 11.357 5.311 -6.940 1.00 94.19 91 ARG A CA 1
ATOM 709 C C . ARG A 1 91 ? 10.207 4.722 -7.750 1.00 94.19 91 ARG A C 1
ATOM 711 O O . ARG A 1 91 ? 9.344 5.454 -8.225 1.00 94.19 91 ARG A O 1
ATOM 718 N N . ALA A 1 92 ? 10.164 3.399 -7.870 1.00 96.88 92 ALA A N 1
ATOM 719 C CA . ALA A 1 92 ? 9.000 2.721 -8.429 1.00 96.88 92 ALA A CA 1
ATOM 720 C C . ALA A 1 92 ? 7.820 2.743 -7.450 1.00 96.88 92 ALA A C 1
ATOM 722 O O . ALA A 1 92 ? 8.015 2.707 -6.237 1.00 96.88 92 ALA A O 1
ATOM 723 N N . ARG A 1 93 ? 6.599 2.786 -7.984 1.00 94.69 93 ARG A N 1
ATOM 724 C CA . ARG A 1 93 ? 5.338 2.707 -7.237 1.00 94.69 93 ARG A CA 1
ATOM 725 C C . ARG A 1 93 ? 4.317 1.882 -7.997 1.00 94.69 93 ARG A C 1
ATOM 727 O O . ARG A 1 93 ? 4.368 1.821 -9.221 1.00 94.69 93 ARG A O 1
ATOM 734 N N . VAL A 1 94 ? 3.363 1.317 -7.265 1.00 96.12 94 VAL A N 1
ATOM 735 C CA . VAL A 1 94 ? 2.199 0.642 -7.848 1.00 96.12 94 VAL A CA 1
ATOM 736 C C . VAL A 1 94 ? 1.079 1.660 -8.058 1.00 96.12 94 VAL A C 1
ATOM 738 O O . VAL A 1 94 ? 0.506 2.159 -7.089 1.00 96.12 94 VAL A O 1
ATOM 741 N N . CYS A 1 95 ? 0.774 1.996 -9.311 1.00 90.94 95 CYS A N 1
ATOM 742 C CA . CYS A 1 95 ? -0.303 2.926 -9.666 1.00 90.94 95 CYS A CA 1
ATOM 743 C C . CYS A 1 95 ? -1.652 2.213 -9.848 1.00 90.94 95 CYS A C 1
ATOM 745 O O . CYS A 1 95 ? -2.699 2.792 -9.547 1.00 90.94 95 CYS A O 1
ATOM 747 N N . SER A 1 96 ? -1.634 0.942 -10.255 1.00 92.81 96 SER A N 1
ATOM 748 C CA . SER A 1 96 ? -2.828 0.115 -10.426 1.00 92.81 96 SER A CA 1
ATOM 749 C C . SER A 1 96 ? -2.632 -1.288 -9.866 1.00 92.81 96 SER A C 1
ATOM 751 O O . SER A 1 96 ? -1.539 -1.833 -9.902 1.00 92.81 96 SER A O 1
ATOM 753 N N . GLN A 1 97 ? -3.716 -1.883 -9.372 1.00 94.19 97 GLN A N 1
ATOM 754 C CA . GLN A 1 97 ? -3.757 -3.286 -8.939 1.00 94.19 97 GLN A CA 1
ATOM 755 C C . GLN A 1 97 ? -4.401 -4.196 -10.003 1.00 94.19 97 GLN A C 1
ATOM 757 O O . GLN A 1 97 ? -4.509 -5.397 -9.803 1.00 94.19 97 GLN A O 1
ATOM 762 N N . SER A 1 98 ? -4.857 -3.641 -11.133 1.00 88.62 98 SER A N 1
ATOM 763 C CA . SER A 1 98 ? -5.643 -4.350 -12.156 1.00 88.62 98 SER A CA 1
ATOM 764 C C . SER A 1 98 ? -4.809 -4.851 -13.346 1.00 88.62 98 SER A C 1
ATOM 766 O O . SER A 1 98 ? -5.271 -4.790 -14.484 1.00 88.62 98 SER A O 1
ATOM 768 N N . GLY A 1 99 ? -3.571 -5.289 -13.108 1.00 91.62 99 GLY A N 1
ATOM 769 C CA . GLY A 1 99 ? -2.653 -5.748 -14.159 1.00 91.62 99 GLY A CA 1
ATOM 770 C C . GLY A 1 99 ? -2.625 -7.262 -14.355 1.00 91.62 99 GLY A C 1
ATOM 771 O O . GLY A 1 99 ? -3.244 -8.015 -13.607 1.00 91.62 99 GLY A O 1
ATOM 772 N N . ASN A 1 100 ? -1.864 -7.715 -15.356 1.00 96.25 100 ASN A N 1
ATOM 773 C CA . ASN A 1 100 ? -1.623 -9.140 -15.583 1.00 96.25 100 ASN A CA 1
ATOM 774 C C . ASN A 1 100 ? -0.743 -9.722 -14.454 1.00 96.25 100 ASN A C 1
ATOM 776 O O . ASN A 1 100 ? 0.428 -9.342 -14.370 1.00 96.25 100 ASN A O 1
ATOM 780 N N . PRO A 1 101 ? -1.240 -10.676 -13.638 1.00 96.56 101 PRO A N 1
ATOM 781 C CA . PRO A 1 101 ? -0.475 -11.246 -12.529 1.00 96.56 101 PRO A CA 1
ATOM 782 C C . PRO A 1 101 ? 0.855 -11.880 -12.948 1.00 96.56 101 PRO A C 1
ATOM 784 O O . PRO A 1 101 ? 1.811 -11.824 -12.184 1.00 96.56 101 PRO A O 1
ATOM 787 N N . ALA A 1 102 ? 0.947 -12.432 -14.165 1.00 97.75 102 ALA A N 1
ATOM 788 C CA . ALA A 1 102 ? 2.188 -13.015 -14.671 1.00 97.75 102 ALA A CA 1
ATOM 789 C C . ALA A 1 102 ? 3.275 -11.953 -14.899 1.00 97.75 102 ALA A C 1
ATOM 791 O O . ALA A 1 102 ? 4.419 -12.167 -14.517 1.00 97.75 102 ALA A O 1
ATOM 792 N N . LEU A 1 103 ? 2.911 -10.786 -15.446 1.00 98.12 103 LEU A N 1
ATOM 793 C CA . LEU A 1 103 ? 3.849 -9.670 -15.627 1.00 98.12 103 LEU A CA 1
ATOM 794 C C . LEU A 1 103 ? 4.224 -9.028 -14.287 1.00 98.12 103 LEU A C 1
ATOM 796 O O . LEU A 1 103 ? 5.353 -8.584 -14.101 1.00 98.12 103 LEU A O 1
ATOM 800 N N . ILE A 1 104 ? 3.291 -8.989 -13.331 1.00 98.19 104 ILE A N 1
ATOM 801 C CA . ILE A 1 104 ? 3.591 -8.524 -11.972 1.00 98.19 104 ILE A CA 1
ATOM 802 C C . ILE A 1 104 ? 4.592 -9.470 -11.302 1.00 98.19 104 ILE A C 1
ATOM 804 O O . ILE A 1 104 ? 5.565 -9.000 -10.718 1.00 98.19 104 ILE A O 1
ATOM 808 N N . GLN A 1 105 ? 4.386 -10.784 -11.422 1.00 98.19 105 GLN A N 1
ATOM 809 C CA . GLN A 1 105 ? 5.316 -11.781 -10.899 1.00 98.19 105 GLN A CA 1
ATOM 810 C C . GLN A 1 105 ? 6.690 -11.672 -11.570 1.00 98.19 105 GLN A C 1
ATOM 812 O O . GLN A 1 105 ? 7.696 -11.651 -10.874 1.00 98.19 105 GLN A O 1
ATOM 817 N N . GLU A 1 106 ? 6.744 -11.502 -12.893 1.00 98.38 106 GLU A N 1
ATOM 818 C CA . GLU A 1 106 ? 8.001 -11.267 -13.610 1.00 98.38 106 GLU A CA 1
ATOM 819 C C . GLU A 1 106 ? 8.717 -10.006 -13.101 1.00 98.38 106 GLU A C 1
ATOM 821 O O . GLU A 1 106 ? 9.922 -10.031 -12.855 1.00 98.38 106 GLU A O 1
ATOM 826 N N . ALA A 1 107 ? 7.990 -8.907 -12.881 1.00 98.38 107 ALA A N 1
ATOM 827 C CA . ALA A 1 107 ? 8.558 -7.681 -12.327 1.00 98.38 107 ALA A CA 1
ATOM 828 C C . ALA A 1 107 ? 9.107 -7.877 -10.901 1.00 98.38 107 ALA A C 1
ATOM 830 O O . ALA A 1 107 ? 10.129 -7.277 -10.564 1.00 98.38 107 ALA A O 1
ATOM 831 N N . ILE A 1 108 ? 8.444 -8.703 -10.082 1.00 98.31 108 ILE A N 1
ATOM 832 C CA . ILE A 1 108 ? 8.908 -9.090 -8.742 1.00 98.31 108 ILE A CA 1
ATOM 833 C C . ILE A 1 108 ? 10.204 -9.900 -8.849 1.00 98.31 108 ILE A C 1
ATOM 835 O O . ILE A 1 108 ? 11.210 -9.497 -8.272 1.00 98.31 108 ILE A O 1
ATOM 839 N N . ASP A 1 109 ? 10.201 -10.975 -9.637 1.00 98.31 109 ASP A N 1
ATOM 840 C CA . ASP A 1 109 ? 11.317 -11.926 -9.748 1.00 98.31 109 ASP A CA 1
ATOM 841 C C . ASP A 1 109 ? 12.574 -11.308 -10.380 1.00 98.31 109 ASP A C 1
ATOM 843 O O . ASP A 1 109 ? 13.693 -11.770 -10.163 1.00 98.31 109 ASP A O 1
ATOM 847 N N . THR A 1 110 ? 12.401 -10.256 -11.181 1.00 97.88 110 THR A N 1
ATOM 848 C CA . THR A 1 110 ? 13.493 -9.552 -11.870 1.00 97.88 110 THR A CA 1
ATOM 849 C C . THR A 1 110 ? 13.940 -8.278 -11.149 1.00 97.88 110 THR A C 1
ATOM 851 O O . THR A 1 110 ? 14.786 -7.537 -11.663 1.00 97.88 110 THR A O 1
ATOM 854 N N . CYS A 1 111 ? 13.388 -7.980 -9.969 1.00 98.19 111 CYS A N 1
ATOM 855 C CA . CYS A 1 111 ? 13.787 -6.814 -9.193 1.00 98.19 111 CYS A CA 1
ATOM 856 C C . CYS A 1 111 ? 15.195 -7.021 -8.604 1.00 98.19 111 CYS A C 1
ATOM 858 O O . CYS A 1 111 ? 15.381 -7.901 -7.774 1.00 98.19 111 CYS A O 1
ATOM 860 N N . PRO A 1 112 ? 16.199 -6.185 -8.932 1.00 97.25 112 PRO A N 1
ATOM 861 C CA . PRO A 1 112 ? 17.584 -6.415 -8.500 1.00 97.25 112 PRO A CA 1
ATOM 862 C C . PRO A 1 112 ? 17.821 -6.233 -6.990 1.00 97.25 112 PRO A C 1
ATOM 864 O O . PRO A 1 112 ? 18.929 -6.463 -6.514 1.00 97.25 112 PRO A O 1
ATOM 867 N N . VAL A 1 113 ? 16.820 -5.738 -6.259 1.00 96.12 113 VAL A N 1
ATOM 868 C CA . VAL A 1 113 ? 16.887 -5.427 -4.823 1.00 96.12 113 VAL A CA 1
ATOM 869 C C . VAL A 1 113 ? 15.669 -5.958 -4.059 1.00 96.12 113 VAL A C 1
ATOM 871 O O . VAL A 1 113 ? 15.413 -5.501 -2.949 1.00 96.12 113 VAL A O 1
ATOM 874 N N . ASP A 1 114 ? 14.884 -6.854 -4.670 1.00 97.06 114 ASP A N 1
ATOM 875 C CA . ASP A 1 114 ? 13.740 -7.542 -4.050 1.00 97.06 114 ASP A CA 1
ATOM 876 C C . ASP A 1 114 ? 12.728 -6.623 -3.332 1.00 97.06 114 ASP A C 1
ATOM 878 O O . ASP A 1 114 ? 12.088 -7.001 -2.354 1.00 97.06 114 ASP A O 1
ATOM 882 N N . CYS A 1 115 ? 12.561 -5.386 -3.814 1.00 96.88 115 CYS A N 1
ATOM 883 C CA . CYS A 1 115 ? 11.730 -4.370 -3.158 1.00 96.88 115 CYS A CA 1
ATOM 884 C C . CYS A 1 115 ? 10.241 -4.414 -3.548 1.00 96.88 115 CYS A C 1
ATOM 886 O O . CYS A 1 115 ? 9.525 -3.437 -3.322 1.00 96.88 115 CYS A O 1
ATOM 888 N N . ILE A 1 116 ? 9.782 -5.466 -4.230 1.00 98.25 116 ILE A N 1
ATOM 889 C CA . ILE A 1 116 ? 8.395 -5.603 -4.696 1.00 98.25 116 ILE A CA 1
ATOM 890 C C . ILE A 1 116 ? 7.781 -6.820 -4.011 1.00 98.25 116 ILE A C 1
ATOM 892 O O . ILE A 1 116 ? 8.372 -7.896 -4.005 1.00 98.25 116 ILE A O 1
ATOM 896 N N . HIS A 1 117 ? 6.597 -6.652 -3.428 1.00 97.81 117 HIS A N 1
ATOM 897 C CA . HIS A 1 117 ? 5.987 -7.648 -2.555 1.00 97.81 117 HIS A CA 1
ATOM 898 C C . HIS A 1 117 ? 4.526 -7.901 -2.925 1.00 97.81 117 HIS A C 1
ATOM 900 O O . HIS A 1 117 ? 3.758 -6.958 -3.128 1.00 97.81 117 HIS A O 1
ATOM 906 N N . TRP A 1 118 ? 4.129 -9.175 -2.924 1.00 97.69 118 TRP A N 1
ATOM 907 C CA . TRP A 1 118 ? 2.723 -9.561 -2.844 1.00 97.69 118 TRP A CA 1
ATOM 908 C C . TRP A 1 118 ? 2.201 -9.374 -1.421 1.00 97.69 118 TRP A C 1
ATOM 910 O O . TRP A 1 118 ? 2.806 -9.826 -0.448 1.00 97.69 118 TRP A O 1
ATOM 920 N N . THR A 1 119 ? 1.057 -8.716 -1.307 1.00 97.19 119 THR A N 1
ATOM 921 C CA . THR A 1 119 ? 0.426 -8.306 -0.051 1.00 97.19 119 THR A CA 1
ATOM 922 C C . THR A 1 119 ? -1.090 -8.434 -0.158 1.00 97.19 119 THR A C 1
ATOM 924 O O . THR A 1 119 ? -1.637 -8.569 -1.253 1.00 97.19 119 THR A O 1
ATOM 927 N N . SER A 1 120 ? -1.787 -8.409 0.975 1.00 96.94 120 SER A N 1
ATOM 928 C CA . SER A 1 120 ? -3.250 -8.320 0.996 1.00 96.94 120 SER A CA 1
ATOM 929 C C . SER A 1 120 ? -3.729 -6.869 0.895 1.00 96.94 120 SER A C 1
ATOM 931 O O . SER A 1 120 ? -3.010 -5.926 1.240 1.00 96.94 120 SER A O 1
ATOM 933 N N . ALA A 1 121 ? -4.988 -6.662 0.500 1.00 95.81 121 ALA A N 1
ATOM 934 C CA . ALA A 1 121 ? -5.597 -5.328 0.489 1.00 95.81 121 ALA A CA 1
ATOM 935 C C . ALA A 1 121 ? -5.504 -4.622 1.862 1.00 95.81 121 ALA A C 1
ATOM 937 O O . ALA A 1 121 ? -5.235 -3.421 1.942 1.00 95.81 121 ALA A O 1
ATOM 938 N N . ALA A 1 122 ? -5.672 -5.371 2.956 1.00 96.12 122 ALA A N 1
ATOM 939 C CA . ALA A 1 122 ? -5.550 -4.842 4.312 1.00 96.12 122 ALA A CA 1
ATOM 940 C C . ALA A 1 122 ? -4.115 -4.377 4.627 1.00 96.12 122 ALA A C 1
ATOM 942 O O . ALA A 1 122 ? -3.929 -3.289 5.176 1.00 96.12 122 ALA A O 1
ATOM 943 N N . GLN A 1 123 ? -3.102 -5.150 4.220 1.00 97.44 123 GLN A N 1
ATOM 944 C CA . GLN A 1 123 ? -1.694 -4.768 4.363 1.00 97.44 123 GLN A CA 1
ATOM 945 C C . GLN A 1 123 ? -1.370 -3.506 3.558 1.00 97.44 123 GLN A C 1
ATOM 947 O O . GLN A 1 123 ? -0.759 -2.590 4.106 1.00 97.44 123 GLN A O 1
ATOM 952 N N . ILE A 1 124 ? -1.844 -3.397 2.309 1.00 96.44 124 ILE A N 1
ATOM 953 C CA . ILE A 1 124 ? -1.660 -2.188 1.488 1.00 96.44 124 ILE A CA 1
ATOM 954 C C . ILE A 1 124 ? -2.178 -0.944 2.208 1.00 96.44 124 ILE A C 1
ATOM 956 O O . ILE A 1 124 ? -1.488 0.071 2.250 1.00 96.44 124 ILE A O 1
ATOM 960 N N . SER A 1 125 ? -3.365 -1.011 2.817 1.00 94.94 125 SER A N 1
ATOM 961 C CA . SER A 1 125 ? -3.920 0.137 3.544 1.00 94.94 125 SER A CA 1
ATOM 962 C C . SER A 1 125 ? -2.981 0.643 4.649 1.00 94.94 125 SER A C 1
ATOM 964 O O . SER A 1 125 ? -2.866 1.851 4.858 1.00 94.94 125 SER A O 1
ATOM 966 N N . LEU A 1 126 ? -2.296 -0.267 5.348 1.00 96.62 126 LEU A N 1
ATOM 967 C CA . LEU A 1 126 ? -1.352 0.066 6.416 1.00 96.62 126 LEU A CA 1
ATOM 968 C C . LEU A 1 126 ? -0.005 0.554 5.874 1.00 96.62 126 LEU A C 1
ATOM 970 O O . LEU A 1 126 ? 0.536 1.536 6.382 1.00 96.62 126 LEU A O 1
ATOM 974 N N . LEU A 1 127 ? 0.521 -0.114 4.847 1.00 96.94 127 LEU A N 1
ATOM 975 C CA . LEU A 1 127 ? 1.803 0.218 4.228 1.00 96.94 127 LEU A CA 1
ATOM 976 C C . LEU A 1 127 ? 1.757 1.597 3.562 1.00 96.94 127 LEU A C 1
ATOM 978 O O . LEU A 1 127 ? 2.672 2.394 3.745 1.00 96.94 127 LEU A O 1
ATOM 982 N N . GLU A 1 128 ? 0.670 1.934 2.867 1.00 94.19 128 GLU A N 1
ATOM 983 C CA . GLU A 1 128 ? 0.509 3.245 2.226 1.00 94.19 128 GLU A CA 1
ATOM 984 C C . GLU A 1 128 ? 0.373 4.385 3.254 1.00 94.19 128 GLU A C 1
ATOM 986 O O . GLU A 1 128 ? 0.957 5.456 3.063 1.00 94.19 128 GLU A O 1
ATOM 991 N N . ASP A 1 129 ? -0.330 4.170 4.379 1.00 92.00 129 ASP A N 1
ATOM 992 C CA . ASP A 1 129 ? -0.369 5.155 5.480 1.00 92.00 129 ASP A CA 1
ATOM 993 C C . ASP A 1 129 ? 1.005 5.331 6.134 1.00 92.00 129 ASP A C 1
ATOM 995 O O . ASP A 1 129 ? 1.355 6.448 6.525 1.00 92.00 129 ASP A O 1
ATOM 999 N N . GLU A 1 130 ? 1.791 4.259 6.250 1.00 92.94 130 GLU A N 1
ATOM 1000 C CA . GLU A 1 130 ? 3.147 4.340 6.785 1.00 92.94 130 GLU A CA 1
ATOM 1001 C C . GLU A 1 130 ? 4.048 5.126 5.833 1.00 92.94 130 GLU A C 1
ATOM 1003 O O . GLU A 1 130 ? 4.596 6.159 6.216 1.00 92.94 130 GLU A O 1
ATOM 1008 N N . MET A 1 131 ? 4.101 4.725 4.565 1.00 90.50 131 MET A N 1
ATOM 1009 C CA . MET A 1 131 ? 4.927 5.357 3.541 1.00 90.50 131 MET A CA 1
ATOM 1010 C C . MET A 1 131 ? 4.585 6.826 3.265 1.00 90.50 131 MET A C 1
ATOM 1012 O O . MET A 1 131 ? 5.409 7.574 2.737 1.00 90.50 131 MET A O 1
ATOM 1016 N N . ARG A 1 132 ? 3.370 7.265 3.602 1.00 87.62 132 ARG A N 1
ATOM 1017 C CA . ARG A 1 132 ? 2.989 8.682 3.580 1.00 87.62 132 ARG A CA 1
ATOM 1018 C C . ARG A 1 132 ? 3.747 9.511 4.621 1.00 87.62 132 ARG A C 1
ATOM 1020 O O . ARG A 1 132 ? 4.002 10.688 4.401 1.00 87.62 132 ARG A O 1
ATOM 1027 N N . ARG A 1 133 ? 4.063 8.920 5.773 1.00 84.00 133 ARG A N 1
ATOM 1028 C CA . ARG A 1 133 ? 4.597 9.619 6.955 1.00 84.00 133 ARG A CA 1
ATOM 1029 C C . ARG A 1 133 ? 6.110 9.589 7.033 1.00 84.00 133 ARG A C 1
ATOM 1031 O O . ARG A 1 133 ? 6.682 10.410 7.746 1.00 84.00 133 ARG A O 1
ATOM 1038 N N . VAL A 1 134 ? 6.738 8.611 6.389 1.00 83.62 134 VAL A N 1
ATOM 1039 C CA . VAL A 1 134 ? 8.189 8.477 6.440 1.00 83.62 134 VAL A CA 1
ATOM 1040 C C . VAL A 1 134 ? 8.825 9.391 5.399 1.00 83.62 134 VAL A C 1
ATOM 1042 O O . VAL A 1 134 ? 8.418 9.438 4.235 1.00 83.62 134 VAL A O 1
ATOM 1045 N N . GLU A 1 135 ? 9.828 10.139 5.846 1.00 83.38 135 GLU A N 1
ATOM 1046 C CA . GLU A 1 135 ? 10.642 10.967 4.973 1.00 83.38 135 GLU A CA 1
ATOM 1047 C C . GLU A 1 135 ? 11.497 10.075 4.073 1.00 83.38 135 GLU A C 1
ATOM 1049 O O . GLU A 1 135 ? 12.142 9.127 4.524 1.00 83.38 135 GLU A O 1
ATOM 1054 N N . ARG A 1 136 ? 11.469 10.378 2.779 1.00 85.56 136 ARG A N 1
ATOM 1055 C CA . ARG A 1 136 ? 12.249 9.693 1.755 1.00 85.56 136 ARG A CA 1
ATOM 1056 C C . ARG A 1 136 ? 13.291 10.655 1.229 1.00 85.56 136 ARG A C 1
ATOM 1058 O O . ARG A 1 136 ? 13.093 11.866 1.216 1.00 85.56 136 ARG A O 1
ATOM 1065 N N . ILE A 1 137 ? 14.378 10.087 0.741 1.00 86.81 137 ILE A N 1
ATOM 1066 C CA . ILE A 1 137 ? 15.370 10.819 -0.030 1.00 86.81 137 ILE A CA 1
ATOM 1067 C C . ILE A 1 137 ? 15.399 10.280 -1.456 1.00 86.81 137 ILE A C 1
ATOM 1069 O O . ILE A 1 137 ? 15.065 9.117 -1.713 1.00 86.81 137 ILE A O 1
ATOM 1073 N N . ASN A 1 138 ? 15.809 11.139 -2.382 1.00 90.88 138 ASN A N 1
ATOM 1074 C CA . ASN A 1 138 ? 15.954 10.779 -3.783 1.00 90.88 138 ASN A CA 1
ATOM 1075 C C . ASN A 1 138 ? 16.999 9.659 -3.962 1.00 90.88 138 ASN A C 1
ATOM 1077 O O . ASN A 1 138 ? 17.983 9.597 -3.217 1.00 90.88 138 ASN A O 1
ATOM 1081 N N . VAL A 1 139 ? 16.797 8.791 -4.962 1.00 88.88 139 VAL A N 1
ATOM 1082 C CA . VAL A 1 139 ? 17.717 7.693 -5.319 1.00 88.88 139 VAL A CA 1
ATOM 1083 C C . VAL A 1 139 ? 19.168 8.170 -5.431 1.00 88.88 139 VAL A C 1
ATOM 1085 O O . VAL A 1 139 ? 20.058 7.500 -4.917 1.00 88.88 139 VAL A O 1
ATOM 1088 N N . GLY A 1 140 ? 19.421 9.332 -6.041 1.00 88.94 140 GLY A N 1
ATOM 1089 C CA . GLY A 1 140 ? 20.776 9.869 -6.192 1.00 88.94 140 GLY A CA 1
ATOM 1090 C C . GLY A 1 140 ? 21.467 10.142 -4.852 1.00 88.94 140 GLY A C 1
ATOM 1091 O O . GLY A 1 140 ? 22.635 9.797 -4.683 1.00 88.94 140 GLY A O 1
ATOM 1092 N N . LEU A 1 141 ? 20.736 10.684 -3.870 1.00 88.62 141 LEU A N 1
ATOM 1093 C CA . LEU A 1 141 ? 21.254 10.890 -2.513 1.00 88.62 141 LEU A CA 1
ATOM 1094 C C . LEU A 1 141 ? 21.447 9.556 -1.780 1.00 88.62 141 LEU A C 1
ATOM 1096 O O . LEU A 1 141 ? 22.431 9.387 -1.065 1.00 88.62 141 LEU A O 1
ATOM 1100 N N . MET A 1 142 ? 20.542 8.596 -1.982 1.00 87.88 142 MET A N 1
ATOM 1101 C CA . MET A 1 142 ? 20.651 7.270 -1.367 1.00 87.88 142 MET A CA 1
ATOM 1102 C C . MET A 1 142 ? 21.893 6.529 -1.862 1.00 87.88 142 MET A C 1
ATOM 1104 O O . MET A 1 142 ? 22.634 5.971 -1.060 1.00 87.88 142 MET A O 1
ATOM 1108 N N . LEU A 1 143 ? 22.150 6.554 -3.173 1.00 86.69 143 LEU A N 1
ATOM 1109 C CA . LEU A 1 143 ? 23.342 5.943 -3.766 1.00 86.69 143 LEU A CA 1
ATOM 1110 C C . LEU A 1 143 ? 24.637 6.635 -3.310 1.00 86.69 143 LEU A C 1
ATOM 1112 O O . LEU A 1 143 ? 25.681 5.993 -3.253 1.00 86.69 143 LEU A O 1
ATOM 1116 N N . ALA A 1 144 ? 24.566 7.911 -2.918 1.00 91.00 144 ALA A N 1
ATOM 1117 C CA . ALA A 1 144 ? 25.659 8.631 -2.265 1.00 91.00 144 ALA A CA 1
ATOM 1118 C C . ALA A 1 144 ? 25.815 8.297 -0.762 1.00 91.00 144 ALA A C 1
ATOM 1120 O O . ALA A 1 144 ? 26.594 8.948 -0.067 1.00 91.00 144 ALA A O 1
ATOM 1121 N N . GLY A 1 145 ? 25.079 7.307 -0.244 1.00 86.75 145 GLY A N 1
ATOM 1122 C CA . GLY A 1 145 ? 25.137 6.872 1.154 1.00 86.75 145 GLY A CA 1
ATOM 1123 C C . GLY A 1 145 ? 24.413 7.797 2.134 1.00 86.75 145 GLY A C 1
ATOM 1124 O O . GLY A 1 145 ? 24.619 7.686 3.341 1.00 86.75 145 GLY A O 1
ATOM 1125 N N . MET A 1 146 ? 23.586 8.723 1.642 1.00 86.31 146 MET A N 1
ATOM 1126 C CA . MET A 1 146 ? 22.759 9.577 2.494 1.00 86.31 146 MET A CA 1
ATOM 1127 C C . MET A 1 146 ? 21.435 8.883 2.835 1.00 86.31 146 MET A C 1
ATOM 1129 O O . MET A 1 146 ? 21.012 7.953 2.154 1.00 86.31 146 MET A O 1
ATOM 1133 N N . GLY A 1 147 ? 20.748 9.380 3.867 1.00 81.00 147 GLY A N 1
ATOM 1134 C CA . GLY A 1 147 ? 19.437 8.886 4.297 1.00 81.00 147 GLY A CA 1
ATOM 1135 C C . GLY A 1 147 ? 19.493 7.667 5.215 1.00 81.00 147 GLY A C 1
ATOM 1136 O O . GLY A 1 147 ? 20.531 7.043 5.411 1.00 81.00 147 GLY A O 1
ATOM 1137 N N . ALA A 1 148 ? 18.346 7.348 5.812 1.00 80.12 148 ALA A N 1
ATOM 1138 C CA . ALA A 1 148 ? 18.175 6.168 6.647 1.00 80.12 148 ALA A CA 1
ATOM 1139 C C . ALA A 1 148 ? 17.339 5.127 5.897 1.00 80.12 148 ALA A C 1
ATOM 1141 O O . ALA A 1 148 ? 16.259 5.443 5.395 1.00 80.12 148 ALA A O 1
ATOM 1142 N N . SER A 1 149 ? 17.820 3.884 5.853 1.00 79.75 149 SER A N 1
ATOM 1143 C CA . SER A 1 149 ? 16.984 2.757 5.440 1.00 79.75 149 SER A CA 1
ATOM 1144 C C . SER A 1 149 ? 15.999 2.420 6.557 1.00 79.75 149 SER A C 1
ATOM 1146 O O . SER A 1 149 ? 16.353 2.437 7.740 1.00 79.75 149 SER A O 1
ATOM 1148 N N . SER A 1 150 ? 14.751 2.154 6.185 1.00 86.69 150 SER A N 1
ATOM 1149 C CA . SER A 1 150 ? 13.672 1.838 7.112 1.00 86.69 150 SER A CA 1
ATOM 1150 C C . SER A 1 150 ? 12.863 0.663 6.582 1.00 86.69 150 SER A C 1
ATOM 1152 O O . SER A 1 150 ? 12.454 0.661 5.429 1.00 86.69 150 SER A O 1
ATOM 1154 N N . ASP A 1 151 ? 12.604 -0.318 7.445 1.00 92.62 151 ASP A N 1
ATOM 1155 C CA . ASP A 1 151 ? 11.715 -1.440 7.139 1.00 92.62 151 ASP A CA 1
ATOM 1156 C C . ASP A 1 151 ? 10.258 -1.004 7.337 1.00 92.62 151 ASP A C 1
ATOM 1158 O O . ASP A 1 151 ? 9.757 -0.928 8.468 1.00 92.62 151 ASP A O 1
ATOM 1162 N N . VAL A 1 152 ? 9.588 -0.698 6.225 1.00 94.31 152 VAL A N 1
ATOM 1163 C CA . VAL A 1 152 ? 8.196 -0.238 6.209 1.00 94.31 152 VAL A CA 1
ATOM 1164 C C . VAL A 1 152 ? 7.224 -1.272 6.784 1.00 94.31 152 VAL A C 1
ATOM 1166 O O . VAL A 1 152 ? 6.286 -0.889 7.487 1.00 94.31 152 VAL A O 1
ATOM 1169 N N . PHE A 1 153 ? 7.455 -2.570 6.570 1.00 96.50 153 PHE A N 1
ATOM 1170 C CA . PHE A 1 153 ? 6.584 -3.629 7.087 1.00 96.50 153 PHE A CA 1
ATOM 1171 C C . PHE A 1 153 ? 6.641 -3.668 8.609 1.00 96.50 153 PHE A C 1
ATOM 1173 O O . PHE A 1 153 ? 5.607 -3.639 9.283 1.00 96.50 153 PHE A O 1
ATOM 1180 N N . ARG A 1 154 ? 7.852 -3.637 9.173 1.00 95.81 154 ARG A N 1
ATOM 1181 C CA . ARG A 1 154 ? 8.046 -3.576 10.625 1.00 95.81 154 ARG A CA 1
ATOM 1182 C C . ARG A 1 154 ? 7.471 -2.294 11.224 1.00 95.81 154 ARG A C 1
ATOM 1184 O O . ARG A 1 154 ? 6.888 -2.332 12.311 1.00 95.81 154 ARG A O 1
ATOM 1191 N N . MET A 1 155 ? 7.610 -1.160 10.537 1.00 95.31 155 MET A N 1
ATOM 1192 C CA . MET A 1 155 ? 7.045 0.117 10.985 1.00 95.31 155 MET A CA 1
ATOM 1193 C C . MET A 1 155 ? 5.515 0.089 11.012 1.00 95.31 155 MET A C 1
ATOM 1195 O O . MET A 1 155 ? 4.925 0.435 12.041 1.00 95.31 155 MET A O 1
ATOM 1199 N N . ALA A 1 156 ? 4.884 -0.374 9.931 1.00 96.44 156 ALA A N 1
ATOM 1200 C CA . ALA A 1 156 ? 3.435 -0.507 9.829 1.00 96.44 156 ALA A CA 1
ATOM 1201 C C . ALA A 1 156 ? 2.887 -1.484 10.884 1.00 96.44 156 ALA A C 1
ATOM 1203 O O . ALA A 1 156 ? 1.927 -1.156 11.588 1.00 96.44 156 ALA A O 1
ATOM 1204 N N . CYS A 1 157 ? 3.550 -2.630 11.073 1.00 96.88 157 CYS A N 1
ATOM 1205 C CA . CYS A 1 157 ? 3.193 -3.618 12.090 1.00 96.88 157 CYS A CA 1
ATOM 1206 C C . CYS A 1 157 ? 3.282 -3.032 13.512 1.00 96.88 157 CYS A C 1
ATOM 1208 O O . CYS A 1 157 ? 2.296 -3.030 14.251 1.00 96.88 157 CYS A O 1
ATOM 1210 N N . SER A 1 158 ? 4.407 -2.398 13.868 1.00 96.25 158 SER A N 1
ATOM 1211 C CA . SER A 1 158 ? 4.573 -1.756 15.181 1.00 96.25 158 SER A CA 1
ATOM 1212 C C . SER A 1 158 ? 3.553 -0.636 15.423 1.00 96.25 158 SER A C 1
ATOM 1214 O O . SER A 1 158 ? 3.080 -0.432 16.547 1.00 96.25 158 SER A O 1
ATOM 1216 N N . ARG A 1 159 ? 3.193 0.128 14.383 1.00 95.81 159 ARG A N 1
ATOM 1217 C CA . ARG A 1 159 ? 2.153 1.159 14.489 1.00 95.81 159 ARG A CA 1
ATOM 1218 C C . ARG A 1 159 ? 0.781 0.559 14.749 1.00 95.81 159 ARG A C 1
ATOM 1220 O O . ARG A 1 159 ? 0.054 1.111 15.578 1.00 95.81 159 ARG A O 1
ATOM 1227 N N . TRP A 1 160 ? 0.441 -0.538 14.083 1.00 97.06 160 TRP A N 1
ATOM 1228 C CA . TRP A 1 160 ? -0.803 -1.260 14.322 1.00 97.06 160 TRP A CA 1
ATOM 1229 C C . TRP A 1 160 ? -0.882 -1.756 15.775 1.00 97.06 160 TRP A C 1
ATOM 1231 O O . TRP A 1 160 ? -1.837 -1.438 16.483 1.00 97.06 160 TRP A O 1
ATOM 1241 N N . GLU A 1 161 ? 0.173 -2.400 16.282 1.00 96.56 161 GLU A N 1
ATOM 1242 C CA . GLU A 1 161 ? 0.236 -2.895 17.669 1.00 96.56 161 GLU A CA 1
ATOM 1243 C C . GLU A 1 161 ? 0.079 -1.765 18.696 1.00 96.56 161 GLU A C 1
ATOM 1245 O O . GLU A 1 161 ? -0.662 -1.878 19.678 1.00 96.56 161 GLU A O 1
ATOM 1250 N N . LYS A 1 162 ? 0.726 -0.618 18.450 1.00 96.31 162 LYS A N 1
ATOM 1251 C CA . LYS A 1 162 ? 0.580 0.581 19.290 1.00 96.31 162 LYS A CA 1
ATOM 1252 C C . LYS A 1 162 ? -0.843 1.138 19.271 1.00 96.31 162 LYS A C 1
ATOM 1254 O O . LYS A 1 162 ? -1.284 1.673 20.292 1.00 96.31 162 LYS A O 1
ATOM 1259 N N . ARG A 1 163 ? -1.557 1.073 18.139 1.00 95.38 163 ARG A N 1
ATOM 1260 C CA . ARG A 1 163 ? -2.972 1.483 18.054 1.00 95.38 163 ARG A CA 1
ATOM 1261 C C . ARG A 1 163 ? -3.837 0.551 18.898 1.00 95.38 163 ARG A C 1
ATOM 1263 O O . ARG A 1 163 ? -4.553 1.051 19.765 1.00 95.38 163 ARG A O 1
ATOM 1270 N N . GLN A 1 164 ? -3.667 -0.760 18.747 1.00 93.94 164 GLN A N 1
ATOM 1271 C CA . GLN A 1 164 ? -4.406 -1.751 19.528 1.00 93.94 164 GLN A CA 1
ATOM 1272 C C . GLN A 1 164 ? -4.172 -1.643 21.029 1.00 93.94 164 GLN A C 1
ATOM 1274 O O . GLN A 1 164 ? -5.120 -1.613 21.810 1.00 93.94 164 GLN A O 1
ATOM 1279 N N . SER A 1 165 ? -2.919 -1.482 21.453 1.00 94.62 165 SER A N 1
ATOM 1280 C CA . SER A 1 165 ? -2.592 -1.294 22.869 1.00 94.62 165 SER A CA 1
ATOM 1281 C C . SER A 1 165 ? -3.341 -0.098 23.477 1.00 94.62 165 SER A C 1
ATOM 1283 O O . SER A 1 165 ? -3.901 -0.197 24.568 1.00 94.62 165 SER A O 1
ATOM 1285 N N . LYS A 1 166 ? -3.471 1.014 22.735 1.00 95.00 166 LYS A N 1
ATOM 1286 C CA . LYS A 1 166 ? -4.258 2.183 23.171 1.00 95.00 166 LYS A CA 1
ATOM 1287 C C . LYS A 1 166 ? -5.759 1.905 23.240 1.00 95.00 166 LYS A C 1
ATOM 1289 O O . LYS A 1 166 ? -6.431 2.466 24.105 1.00 95.00 166 LYS A O 1
ATOM 1294 N N . VAL A 1 167 ? -6.300 1.105 22.324 1.00 92.38 167 VAL A N 1
ATOM 1295 C CA . VAL A 1 167 ? -7.716 0.702 22.334 1.00 92.38 167 VAL A CA 1
ATOM 1296 C C . VAL A 1 167 ? -7.996 -0.175 23.556 1.00 92.38 167 VAL A C 1
ATOM 1298 O O . VAL A 1 167 ? -8.897 0.134 24.339 1.00 92.38 167 VAL A O 1
ATOM 1301 N N . MET A 1 168 ? -7.156 -1.184 23.787 1.00 89.81 168 MET A N 1
ATOM 1302 C CA . MET A 1 168 ? -7.243 -2.077 24.943 1.00 89.81 168 MET A CA 1
ATOM 1303 C C . MET A 1 168 ? -7.088 -1.327 26.268 1.00 89.81 168 MET A C 1
ATOM 1305 O O . MET A 1 168 ? -7.832 -1.581 27.213 1.00 89.81 168 MET A O 1
ATOM 1309 N N . GLU A 1 169 ? -6.180 -0.353 26.340 1.00 92.81 169 GLU A N 1
ATOM 1310 C CA . GLU A 1 169 ? -5.999 0.467 27.539 1.00 92.81 169 GLU A CA 1
ATOM 1311 C C . GLU A 1 169 ? -7.230 1.331 27.838 1.00 92.81 169 GLU A C 1
ATOM 1313 O O . GLU A 1 169 ? -7.696 1.384 28.975 1.00 92.81 169 GLU A O 1
ATOM 1318 N N . LYS A 1 170 ? -7.840 1.949 26.816 1.00 89.94 170 LYS A N 1
ATOM 1319 C CA . LYS A 1 170 ? -9.102 2.690 26.992 1.00 89.94 170 LYS A CA 1
ATOM 1320 C C . LYS A 1 170 ? -10.210 1.798 27.544 1.00 89.94 170 LYS A C 1
ATOM 1322 O O . LYS A 1 170 ? -10.989 2.252 28.382 1.00 89.94 170 LYS A O 1
ATOM 1327 N N . VAL A 1 171 ? -10.281 0.549 27.088 1.00 88.00 171 VAL A N 1
ATOM 1328 C CA . VAL A 1 171 ? -11.239 -0.432 27.604 1.00 88.00 171 VAL A CA 1
ATOM 1329 C C . VAL A 1 171 ? -10.938 -0.795 29.051 1.00 88.00 171 VAL A C 1
ATOM 1331 O O . VAL A 1 171 ? -11.846 -0.726 29.877 1.00 88.00 171 VAL A O 1
ATOM 1334 N N . ARG A 1 172 ? -9.678 -1.078 29.398 1.00 88.69 172 ARG A N 1
ATOM 1335 C CA . ARG A 1 172 ? -9.267 -1.347 30.787 1.00 88.69 172 ARG A CA 1
ATOM 1336 C C . ARG A 1 172 ? -9.631 -0.198 31.724 1.00 88.69 172 ARG A C 1
ATOM 1338 O O . ARG A 1 172 ? -10.235 -0.436 32.766 1.00 88.69 172 ARG A O 1
ATOM 1345 N N . VAL A 1 173 ? -9.340 1.045 31.335 1.00 88.75 173 VAL A N 1
ATOM 1346 C CA . VAL A 1 173 ? -9.683 2.243 32.119 1.00 88.75 173 VAL A CA 1
ATOM 1347 C C . VAL A 1 173 ? -11.198 2.393 32.283 1.00 88.75 173 VAL A C 1
ATOM 1349 O O . VAL A 1 173 ? -11.662 2.713 33.377 1.00 88.75 173 VAL A O 1
ATOM 1352 N N . LYS A 1 174 ? -11.989 2.151 31.229 1.00 85.88 174 LYS A N 1
ATOM 1353 C CA . LYS A 1 174 ? -13.460 2.175 31.319 1.00 85.88 174 LYS A CA 1
ATOM 1354 C C . LYS A 1 174 ? -13.992 1.084 32.255 1.00 85.88 174 LYS A C 1
ATOM 1356 O O . LYS A 1 174 ? -14.798 1.394 33.128 1.00 85.88 174 LYS A O 1
ATOM 1361 N N . MET A 1 175 ? -13.492 -0.147 32.131 1.00 82.38 175 MET A N 1
ATOM 1362 C CA . MET A 1 175 ? -13.870 -1.268 33.000 1.00 82.38 175 MET A CA 1
ATOM 1363 C C . MET A 1 175 ? -13.502 -1.008 34.469 1.00 82.38 175 MET A C 1
ATO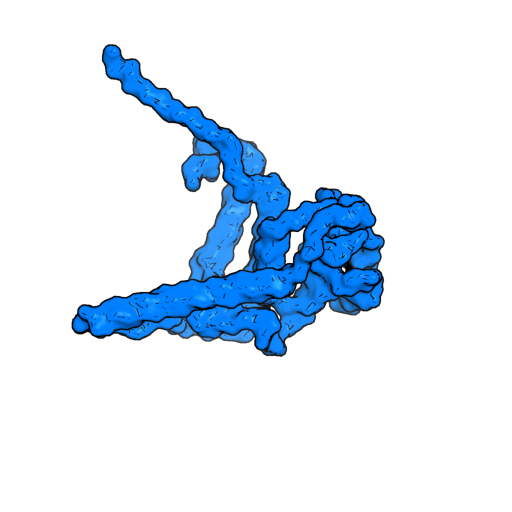M 1365 O O . MET A 1 175 ? -14.275 -1.332 35.368 1.00 82.38 175 MET A O 1
ATOM 1369 N N . ALA A 1 176 ? -12.347 -0.388 34.730 1.00 85.38 176 ALA A N 1
ATOM 1370 C CA . ALA A 1 176 ? -11.932 -0.013 36.080 1.00 85.38 176 ALA A CA 1
ATOM 1371 C C . ALA A 1 176 ? -12.848 1.058 36.701 1.00 85.38 176 ALA A C 1
ATOM 1373 O O . ALA A 1 176 ? -13.142 0.987 37.891 1.00 85.38 176 ALA A O 1
ATOM 1374 N N . LYS A 1 177 ? -13.335 2.020 35.904 1.00 80.94 177 LYS A N 1
ATOM 1375 C CA . LYS A 1 177 ? -14.273 3.059 36.364 1.00 80.94 177 LYS A CA 1
ATOM 1376 C C . LYS A 1 177 ? -15.671 2.509 36.656 1.00 80.94 177 LYS A C 1
ATOM 1378 O O . LYS A 1 177 ? -16.253 2.887 37.665 1.00 80.94 177 LYS A O 1
ATOM 1383 N N . GLN A 1 178 ? -16.179 1.599 35.822 1.00 67.25 178 GLN A N 1
ATOM 1384 C CA . GLN A 1 178 ? -17.501 0.990 36.021 1.00 67.25 178 GLN A CA 1
ATOM 1385 C C . GLN A 1 178 ? -17.566 0.093 37.261 1.00 67.25 178 GLN A C 1
ATOM 1387 O O . GLN A 1 178 ? -18.588 0.073 37.931 1.00 67.25 178 GLN A O 1
ATOM 1392 N N . LYS A 1 179 ? -16.469 -0.575 37.652 1.00 60.38 179 LYS A N 1
ATOM 1393 C CA . LYS A 1 179 ? -16.408 -1.314 38.931 1.00 60.38 179 LYS A CA 1
ATOM 1394 C C . LYS A 1 179 ? -16.600 -0.434 40.178 1.00 60.38 179 LYS A C 1
ATOM 1396 O O . LYS A 1 179 ? -16.823 -0.979 41.251 1.00 60.38 179 LYS A O 1
ATOM 1401 N N . GLY A 1 180 ? -16.481 0.890 40.051 1.00 58.19 180 GLY A N 1
ATOM 1402 C CA . GLY A 1 180 ? -16.723 1.853 41.129 1.00 58.19 180 GLY A CA 1
ATOM 1403 C C . GLY A 1 180 ? -18.102 2.523 41.094 1.00 58.19 180 GLY A C 1
ATOM 1404 O O . GLY A 1 180 ? -18.391 3.317 41.983 1.00 58.19 180 GLY A O 1
ATOM 1405 N N . SER A 1 181 ? -18.938 2.244 40.088 1.00 57.22 181 SER A N 1
ATOM 1406 C CA . SER A 1 181 ? -20.296 2.786 39.955 1.00 57.22 181 SER A CA 1
ATOM 1407 C C . SER A 1 181 ? -21.309 1.642 39.906 1.00 57.22 181 SER A C 1
ATOM 1409 O O . SER A 1 181 ? -21.183 0.778 39.045 1.00 57.22 181 SER A O 1
ATOM 1411 N N . ASP A 1 182 ? -22.349 1.661 40.743 1.00 53.38 182 ASP A N 1
ATOM 1412 C CA . ASP A 1 182 ? -23.436 0.654 40.784 1.00 53.38 182 ASP A CA 1
ATOM 1413 C C . ASP A 1 182 ? -24.343 0.632 39.525 1.00 53.38 182 ASP A C 1
ATOM 1415 O O . ASP A 1 182 ? -25.485 0.174 39.561 1.00 53.38 182 ASP A O 1
ATOM 1419 N N . GLN A 1 183 ? -23.862 1.133 38.384 1.00 53.88 183 GLN A N 1
ATOM 1420 C CA . GLN A 1 183 ? -24.610 1.222 37.137 1.00 53.88 183 GLN A CA 1
ATOM 1421 C C . GLN A 1 183 ? -24.183 0.109 36.173 1.00 53.88 183 GLN A C 1
ATOM 1423 O O . GLN A 1 183 ? -23.064 0.082 35.659 1.00 53.88 183 GLN A O 1
ATOM 1428 N N . THR A 1 184 ? -25.100 -0.827 35.935 1.00 49.44 184 THR A N 1
ATOM 1429 C CA . THR A 1 184 ? -24.963 -1.944 34.994 1.00 49.44 184 THR A CA 1
ATOM 1430 C C . THR A 1 184 ? -25.221 -1.475 33.562 1.00 49.44 184 THR A C 1
ATOM 1432 O O . THR A 1 184 ? -26.198 -1.862 32.925 1.00 49.44 184 THR A O 1
ATOM 1435 N N . ASP A 1 185 ? -24.351 -0.616 33.032 1.00 50.69 185 ASP A N 1
ATOM 1436 C CA . ASP A 1 185 ? -24.420 -0.279 31.610 1.00 50.69 185 ASP A CA 1
ATOM 1437 C C . ASP A 1 185 ? -24.139 -1.526 30.761 1.00 50.69 185 ASP A C 1
ATOM 1439 O O . ASP A 1 185 ? -23.217 -2.305 31.022 1.00 50.69 185 ASP A O 1
ATOM 1443 N N . SER A 1 186 ? -24.978 -1.726 29.743 1.00 47.00 186 SER A N 1
ATOM 1444 C CA . SER A 1 186 ? -24.964 -2.903 28.882 1.00 47.00 186 SER A CA 1
ATOM 1445 C C . SER A 1 186 ? -23.607 -3.067 28.198 1.00 47.00 186 SER A C 1
ATOM 1447 O O . SER A 1 186 ? -23.184 -2.234 27.395 1.00 47.00 186 SER A O 1
ATOM 1449 N N . TRP A 1 187 ? -22.950 -4.198 28.464 1.00 49.91 187 TRP A N 1
ATOM 1450 C CA . TRP A 1 187 ? -21.661 -4.597 27.889 1.00 49.91 187 TRP A CA 1
ATOM 1451 C C . TRP A 1 187 ? -21.589 -4.446 26.355 1.00 49.91 187 TRP A C 1
ATOM 1453 O O . TRP A 1 187 ? -20.503 -4.253 25.811 1.00 49.91 187 TRP A O 1
ATOM 1463 N N . SER A 1 188 ? -22.731 -4.464 25.658 1.00 49.94 188 SER A N 1
ATOM 1464 C CA . SER A 1 188 ? -22.859 -4.245 24.210 1.00 49.94 188 SER A CA 1
ATOM 1465 C C . SER A 1 188 ? -22.261 -2.931 23.700 1.00 49.94 188 SER A C 1
ATOM 1467 O O . SER A 1 188 ? -21.816 -2.869 22.558 1.00 49.94 188 SER A O 1
ATOM 1469 N N . ASP A 1 189 ? -22.231 -1.883 24.522 1.00 53.78 189 ASP A N 1
ATOM 1470 C CA . ASP A 1 189 ? -21.734 -0.568 24.097 1.00 53.78 189 ASP A CA 1
ATOM 1471 C C . ASP A 1 189 ? -20.197 -0.483 24.149 1.00 53.78 189 ASP A C 1
ATOM 1473 O O . ASP A 1 189 ? -19.588 0.418 23.570 1.00 53.78 189 ASP A O 1
ATOM 1477 N N . LEU A 1 190 ? -19.559 -1.451 24.818 1.00 48.03 190 LEU A N 1
ATOM 1478 C CA . LEU A 1 190 ? -18.109 -1.565 24.969 1.00 48.03 190 LEU A CA 1
ATOM 1479 C C . LEU A 1 190 ? -17.472 -2.371 23.834 1.00 48.03 190 LEU A C 1
ATOM 1481 O O . LEU A 1 190 ? -1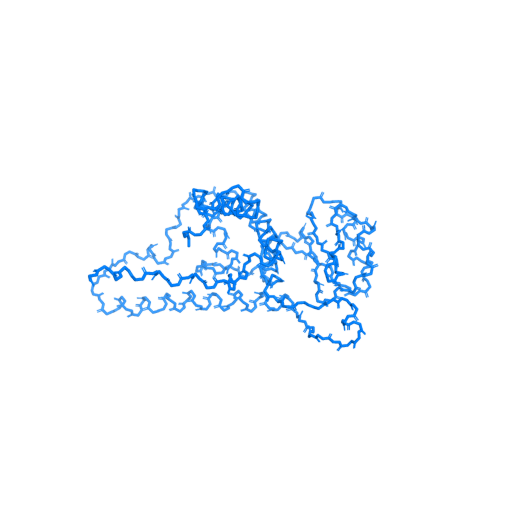6.409 -1.998 23.349 1.00 48.03 190 LEU A O 1
ATOM 1485 N N . TRP A 1 191 ? -18.147 -3.433 23.396 1.00 54.22 191 TRP A N 1
ATOM 1486 C CA . TRP A 1 191 ? -17.725 -4.293 22.285 1.00 54.22 191 TRP A CA 1
ATOM 1487 C C . TRP A 1 191 ? -18.138 -3.743 20.913 1.00 54.22 191 TRP A C 1
ATOM 1489 O O . TRP A 1 191 ? -17.709 -4.260 19.885 1.00 54.22 191 TRP A O 1
ATOM 1499 N N . GLY A 1 192 ? -18.949 -2.677 20.908 1.00 49.12 192 GLY A N 1
ATOM 1500 C CA . GLY A 1 192 ? -19.772 -2.307 19.767 1.00 49.12 192 GLY A CA 1
ATOM 1501 C C . GLY A 1 192 ? -20.883 -3.341 19.613 1.00 49.12 192 GLY A C 1
ATOM 1502 O O . GLY A 1 192 ? -20.642 -4.544 19.691 1.00 49.12 192 GLY A O 1
ATOM 1503 N N . LYS A 1 193 ? -22.126 -2.907 19.388 1.00 48.66 193 LYS A N 1
ATOM 1504 C CA . LYS A 1 193 ? -23.121 -3.855 18.884 1.00 48.66 193 LYS A CA 1
ATOM 1505 C C . LYS A 1 193 ? -22.547 -4.389 17.571 1.00 48.66 193 LYS A C 1
ATOM 1507 O O . LYS A 1 193 ? -22.301 -3.558 16.689 1.00 48.66 193 LYS A O 1
ATOM 1512 N N . PRO A 1 194 ? -22.346 -5.708 17.406 1.00 47.28 194 PRO A N 1
ATOM 1513 C CA . PRO A 1 194 ? -22.283 -6.250 16.070 1.00 47.28 194 PRO A CA 1
ATOM 1514 C C . PRO A 1 194 ? -23.653 -5.909 15.498 1.00 47.28 194 PRO A C 1
ATOM 1516 O O . PRO A 1 194 ? -24.663 -6.509 15.856 1.00 47.28 194 PRO A O 1
ATOM 1519 N N . LYS A 1 195 ? -23.749 -4.836 14.710 1.00 47.72 195 LYS A N 1
ATOM 1520 C CA . LYS A 1 195 ? -24.853 -4.788 13.768 1.00 47.72 195 LYS A CA 1
ATOM 1521 C C . LYS A 1 195 ? -24.584 -6.002 12.903 1.00 47.72 195 LYS A C 1
ATOM 1523 O O . LYS A 1 195 ? -23.526 -6.041 12.281 1.00 47.72 195 LYS A O 1
ATOM 1528 N N . ASP A 1 196 ? -25.490 -6.975 12.954 1.00 46.53 196 ASP A N 1
ATOM 1529 C CA . ASP A 1 196 ? -25.555 -8.149 12.082 1.00 46.53 196 ASP A CA 1
ATOM 1530 C C . ASP A 1 196 ? -25.700 -7.697 10.622 1.00 46.53 196 ASP A C 1
ATOM 1532 O O . ASP A 1 196 ? -26.700 -7.928 9.948 1.00 46.53 196 ASP A O 1
ATOM 1536 N N . TYR A 1 197 ? -24.710 -6.972 10.120 1.00 53.06 197 TYR A N 1
ATOM 1537 C CA . TYR A 1 197 ? -24.489 -6.814 8.709 1.00 53.06 197 TYR A CA 1
ATOM 1538 C C . TYR A 1 197 ? -23.787 -8.102 8.314 1.00 53.06 197 TYR A C 1
ATOM 1540 O O . TYR A 1 197 ? -22.570 -8.224 8.455 1.00 53.06 197 TYR A O 1
ATOM 1548 N N . GLN A 1 198 ? -24.581 -9.102 7.927 1.00 51.12 198 GLN A N 1
ATOM 1549 C CA . GLN A 1 198 ? -24.073 -10.320 7.310 1.00 51.12 198 GLN A CA 1
ATOM 1550 C C . GLN A 1 198 ? -23.430 -9.924 5.990 1.00 51.12 198 GLN A C 1
ATOM 1552 O O . GLN A 1 198 ? -24.070 -9.859 4.946 1.00 51.12 198 GLN A O 1
ATOM 1557 N N . ASN A 1 199 ? -22.163 -9.566 6.080 1.00 59.22 199 ASN A N 1
ATOM 1558 C CA . ASN A 1 199 ? -21.360 -9.249 4.935 1.00 59.22 199 ASN A CA 1
ATOM 1559 C C . ASN A 1 199 ? -20.863 -10.572 4.365 1.00 59.22 199 ASN A C 1
ATOM 1561 O O . ASN A 1 199 ? -20.288 -11.378 5.099 1.00 59.22 199 ASN A O 1
ATOM 1565 N N . THR A 1 200 ? -21.101 -10.820 3.082 1.00 76.56 200 THR A N 1
ATOM 1566 C CA . THR A 1 200 ? -20.455 -11.962 2.434 1.00 76.56 200 THR A CA 1
ATOM 1567 C C . THR A 1 200 ? -18.937 -11.748 2.447 1.00 76.56 200 THR A C 1
ATOM 1569 O O . THR A 1 200 ? -18.462 -10.610 2.444 1.00 76.56 200 THR A O 1
ATOM 1572 N N . ASP A 1 201 ? 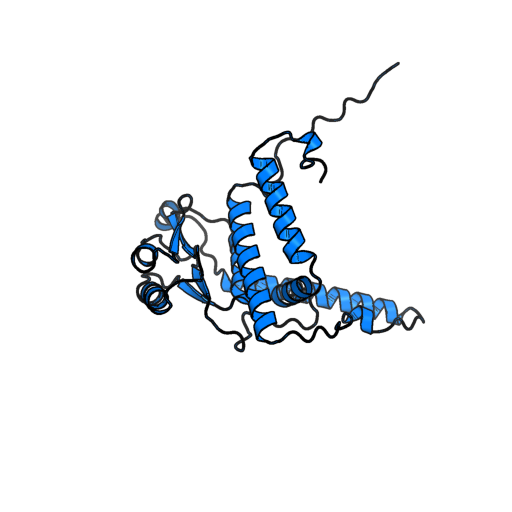-18.162 -12.833 2.474 1.00 76.94 201 ASP A N 1
ATOM 1573 C CA . ASP A 1 201 ? -16.691 -12.770 2.462 1.00 76.94 201 ASP A CA 1
ATOM 1574 C C . ASP A 1 201 ? -16.167 -11.915 1.285 1.00 76.94 201 ASP A C 1
ATOM 1576 O O . ASP A 1 201 ? -15.268 -11.089 1.434 1.00 76.94 201 ASP A O 1
ATOM 1580 N N . GLU A 1 202 ? -16.827 -12.005 0.128 1.00 83.31 202 GLU A N 1
ATOM 1581 C CA . GLU A 1 202 ? -16.522 -11.194 -1.056 1.00 83.31 202 GLU A CA 1
ATOM 1582 C C . GLU A 1 202 ? -16.778 -9.698 -0.856 1.00 83.31 202 GLU A C 1
ATOM 1584 O O . GLU A 1 202 ? -15.962 -8.851 -1.221 1.00 83.31 202 GLU A O 1
ATOM 1589 N N . GLU A 1 203 ? -17.887 -9.339 -0.224 1.00 86.19 203 GLU A N 1
ATOM 1590 C CA . GLU A 1 203 ? -18.187 -7.946 0.063 1.00 86.19 203 GLU A CA 1
ATOM 1591 C C . GLU A 1 203 ? -17.256 -7.343 1.137 1.00 86.19 203 GLU A C 1
ATOM 1593 O O . GLU A 1 203 ? -17.011 -6.129 1.140 1.00 86.19 203 GLU A O 1
ATOM 1598 N N . ALA A 1 204 ? -16.726 -8.156 2.057 1.00 84.12 204 ALA A N 1
ATOM 1599 C CA . ALA A 1 204 ? -15.685 -7.734 2.993 1.00 84.12 204 ALA A CA 1
ATOM 1600 C C . ALA A 1 204 ? -14.358 -7.473 2.260 1.00 84.12 204 ALA A C 1
ATOM 1602 O O . ALA A 1 204 ? -13.749 -6.414 2.453 1.00 84.12 204 ALA A O 1
ATOM 1603 N N . LYS A 1 205 ? -13.965 -8.369 1.343 1.00 87.06 205 LYS A N 1
ATOM 1604 C CA . LYS A 1 205 ? -12.792 -8.190 0.470 1.00 87.06 205 LYS A CA 1
ATOM 1605 C C . LYS A 1 205 ? -12.897 -6.918 -0.363 1.00 87.06 205 LYS A C 1
ATOM 1607 O O . LYS A 1 205 ? -11.952 -6.132 -0.397 1.00 87.06 205 LYS A O 1
ATOM 1612 N N . GLU A 1 206 ? -14.045 -6.654 -0.982 1.00 90.00 206 GLU A N 1
ATOM 1613 C CA . GLU A 1 206 ? -14.255 -5.429 -1.764 1.00 90.00 206 GLU A CA 1
ATOM 1614 C C . GLU A 1 206 ? -14.140 -4.159 -0.912 1.00 90.00 206 GLU A C 1
ATOM 1616 O O . GLU A 1 206 ? -13.527 -3.171 -1.326 1.00 90.00 206 GLU A O 1
ATOM 1621 N N . ARG A 1 207 ? -14.648 -4.174 0.325 1.00 89.94 207 ARG A N 1
ATOM 1622 C CA . ARG A 1 207 ? -14.476 -3.042 1.250 1.00 89.94 207 ARG A CA 1
ATOM 1623 C C . ARG A 1 207 ? -13.022 -2.865 1.694 1.00 89.94 207 ARG A C 1
ATOM 1625 O O . ARG A 1 207 ? -12.563 -1.724 1.806 1.00 89.94 207 ARG A O 1
ATOM 1632 N N . ALA A 1 208 ? -12.269 -3.950 1.878 1.00 89.62 208 ALA A N 1
ATOM 1633 C CA . ALA A 1 208 ? -10.832 -3.883 2.143 1.00 89.62 208 ALA A CA 1
ATOM 1634 C C . ALA A 1 208 ? -10.064 -3.289 0.947 1.00 89.62 208 ALA A C 1
ATOM 1636 O O . ALA A 1 208 ? -9.234 -2.396 1.133 1.00 89.62 208 ALA A O 1
ATOM 1637 N N . LYS A 1 209 ? -10.404 -3.684 -0.289 1.00 92.06 209 LYS A N 1
ATOM 1638 C CA . LYS A 1 209 ? -9.855 -3.082 -1.519 1.00 92.06 209 LYS A CA 1
ATOM 1639 C C . LYS A 1 209 ? -10.163 -1.586 -1.608 1.00 92.06 209 LYS A C 1
ATOM 1641 O O . LYS A 1 209 ? -9.283 -0.798 -1.959 1.00 92.06 209 LYS A O 1
ATOM 1646 N N . ARG A 1 210 ? -11.377 -1.161 -1.234 1.00 90.19 210 ARG A N 1
ATOM 1647 C CA . ARG A 1 210 ? -11.744 0.268 -1.157 1.00 90.19 210 ARG A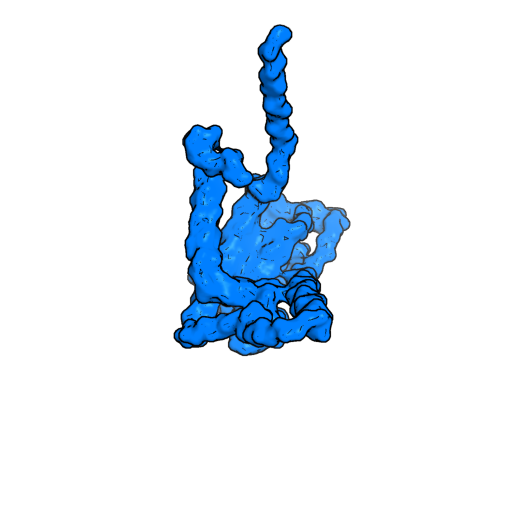 CA 1
ATOM 1648 C C . ARG A 1 210 ? -10.914 1.023 -0.122 1.00 90.19 210 ARG A C 1
ATOM 1650 O O . ARG A 1 210 ? -10.449 2.119 -0.427 1.00 90.19 210 ARG A O 1
ATOM 1657 N N . ALA A 1 211 ? -10.684 0.444 1.058 1.00 89.62 211 ALA A N 1
ATOM 1658 C CA . ALA A 1 211 ? -9.823 1.040 2.081 1.00 89.62 211 ALA A CA 1
ATOM 1659 C C . ALA A 1 211 ? -8.377 1.197 1.576 1.00 89.62 211 ALA A C 1
ATOM 1661 O O . ALA A 1 211 ? -7.806 2.282 1.671 1.00 89.62 211 ALA A O 1
ATOM 1662 N N . ALA A 1 212 ? -7.830 0.161 0.934 1.00 90.56 212 ALA A N 1
ATOM 1663 C CA . ALA A 1 212 ? -6.512 0.191 0.304 1.00 90.56 212 ALA A CA 1
ATOM 1664 C C . ALA A 1 212 ? -6.405 1.278 -0.782 1.00 90.56 212 ALA A C 1
ATOM 1666 O O . ALA A 1 212 ? -5.441 2.043 -0.826 1.00 90.56 212 ALA A O 1
ATOM 1667 N N . ALA A 1 213 ? -7.414 1.382 -1.653 1.00 90.06 213 ALA A N 1
ATOM 1668 C CA . ALA A 1 213 ? -7.470 2.401 -2.698 1.00 90.06 213 ALA A CA 1
ATOM 1669 C C . ALA A 1 213 ? -7.591 3.825 -2.128 1.00 90.06 213 ALA A C 1
ATOM 1671 O O . ALA A 1 213 ? -6.989 4.755 -2.667 1.00 90.06 213 ALA A O 1
ATOM 1672 N N . ALA A 1 214 ? -8.340 4.003 -1.036 1.00 87.88 214 ALA A N 1
ATOM 1673 C CA . ALA A 1 214 ? -8.434 5.277 -0.328 1.00 87.88 214 ALA A CA 1
ATOM 1674 C C . ALA A 1 214 ? -7.094 5.662 0.323 1.00 87.88 214 ALA A C 1
ATOM 1676 O O . ALA A 1 214 ? -6.676 6.813 0.208 1.00 87.88 214 ALA A O 1
ATOM 1677 N N . ALA A 1 215 ? -6.382 4.706 0.931 1.00 88.38 215 ALA A N 1
ATOM 1678 C CA . ALA A 1 215 ? -5.055 4.934 1.503 1.00 88.38 215 ALA A CA 1
ATOM 1679 C C . ALA A 1 215 ? -4.034 5.374 0.436 1.00 88.38 215 ALA A C 1
ATOM 1681 O O . ALA A 1 215 ? -3.317 6.353 0.646 1.00 88.38 215 ALA A O 1
ATOM 1682 N N . ARG A 1 216 ? -4.034 4.732 -0.745 1.00 88.38 216 ARG A N 1
ATOM 1683 C CA . ARG A 1 216 ? -3.214 5.157 -1.898 1.00 88.38 216 ARG A CA 1
ATOM 1684 C C . ARG A 1 216 ? -3.533 6.581 -2.348 1.00 88.38 216 ARG A C 1
ATOM 1686 O O . ARG A 1 216 ? -2.625 7.398 -2.479 1.00 88.38 216 ARG A O 1
ATOM 1693 N N . ARG A 1 217 ? -4.820 6.906 -2.534 1.00 85.75 217 ARG A N 1
ATOM 1694 C CA . ARG A 1 217 ? -5.257 8.269 -2.897 1.00 85.75 217 ARG A CA 1
ATOM 1695 C C . ARG A 1 217 ? -4.828 9.303 -1.860 1.00 85.75 217 ARG A C 1
ATOM 1697 O O . ARG A 1 217 ? -4.344 10.370 -2.221 1.00 85.75 217 ARG A O 1
ATOM 1704 N N . TRP A 1 218 ? -4.952 8.981 -0.575 1.00 83.50 218 TRP A N 1
ATOM 1705 C CA . TRP A 1 218 ? -4.523 9.874 0.500 1.00 83.50 218 TRP A CA 1
ATOM 1706 C C . TRP A 1 218 ? -3.013 10.106 0.504 1.00 83.50 218 TRP A C 1
ATOM 1708 O O . TRP A 1 218 ? -2.552 11.231 0.703 1.00 83.50 218 TRP A O 1
ATOM 1718 N N . ARG A 1 219 ? -2.232 9.057 0.244 1.00 85.56 219 ARG A N 1
ATOM 1719 C CA . ARG A 1 219 ? -0.785 9.171 0.088 1.00 85.56 219 ARG A CA 1
ATOM 1720 C C . ARG A 1 219 ? -0.402 10.060 -1.097 1.00 85.56 219 ARG A C 1
ATOM 1722 O O . ARG A 1 219 ? 0.503 10.881 -0.959 1.00 85.56 219 ARG A O 1
ATOM 1729 N N . GLU A 1 220 ? -1.090 9.923 -2.231 1.00 82.12 220 GLU A N 1
ATOM 1730 C CA . GLU A 1 220 ? -0.910 10.789 -3.405 1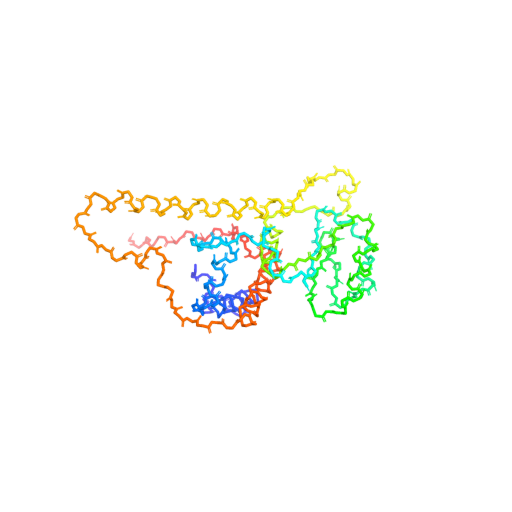.00 82.12 220 GLU A CA 1
ATOM 1731 C C . GLU A 1 220 ? -1.201 12.254 -3.074 1.00 82.12 220 GLU A C 1
ATOM 1733 O O . GLU A 1 220 ? -0.394 13.134 -3.360 1.00 82.12 220 GLU A O 1
ATOM 1738 N N . TYR A 1 221 ? -2.327 12.507 -2.407 1.00 77.12 221 TYR A N 1
ATOM 1739 C CA . TYR A 1 221 ? -2.738 13.849 -2.015 1.00 77.12 221 TYR A CA 1
ATOM 1740 C C . TYR A 1 221 ? -1.722 14.515 -1.069 1.00 77.12 221 TYR A C 1
ATOM 1742 O O . TYR A 1 221 ? -1.276 15.635 -1.312 1.00 77.12 221 TYR A O 1
ATOM 1750 N N . SER A 1 222 ? -1.293 13.798 -0.026 1.00 74.62 222 SER A N 1
ATOM 1751 C CA . SER A 1 222 ? -0.297 14.269 0.949 1.00 74.62 222 SER A CA 1
ATOM 1752 C C . SER A 1 222 ? 1.063 14.583 0.311 1.00 74.62 222 SER A C 1
ATOM 1754 O O . SER A 1 222 ? 1.742 15.523 0.726 1.00 74.62 222 SER A O 1
ATOM 1756 N N . ARG A 1 223 ? 1.448 13.873 -0.762 1.00 69.31 223 ARG A N 1
ATOM 1757 C CA . ARG A 1 223 ? 2.693 14.146 -1.503 1.00 69.31 223 ARG A CA 1
ATOM 1758 C C . ARG A 1 223 ? 2.787 15.590 -1.985 1.00 69.31 223 ARG A C 1
ATOM 1760 O O . ARG A 1 223 ? 3.860 16.175 -1.904 1.00 69.31 223 ARG A O 1
ATOM 1767 N N . ARG A 1 224 ? 1.672 16.187 -2.416 1.00 65.75 224 ARG A N 1
ATOM 1768 C CA . ARG A 1 224 ? 1.626 17.569 -2.928 1.00 65.75 224 ARG A CA 1
ATOM 1769 C C . ARG A 1 224 ? 1.853 18.631 -1.840 1.00 65.75 224 ARG A C 1
ATOM 1771 O O . ARG A 1 224 ? 1.671 19.813 -2.091 1.00 65.75 224 ARG A O 1
ATOM 1778 N N . GLY A 1 225 ? 2.219 18.225 -0.620 1.00 60.09 225 GLY A N 1
ATOM 1779 C CA . GLY A 1 225 ? 2.400 19.115 0.526 1.00 60.09 225 GLY A CA 1
ATOM 1780 C C . GLY A 1 225 ? 1.083 19.610 1.119 1.00 60.09 225 GLY A C 1
ATOM 1781 O O . GLY A 1 225 ? 1.104 20.440 2.023 1.00 60.09 225 GLY A O 1
ATOM 1782 N N . ALA A 1 226 ? -0.049 19.085 0.649 1.00 55.25 226 ALA A N 1
ATOM 1783 C CA . ALA A 1 226 ? -1.381 19.571 0.980 1.00 55.25 226 ALA A CA 1
ATOM 1784 C C . ALA A 1 226 ? -1.838 19.232 2.413 1.00 55.25 226 ALA A C 1
ATOM 1786 O O . ALA A 1 226 ? -2.791 19.822 2.914 1.00 55.25 226 ALA A O 1
ATOM 1787 N N . ASP A 1 227 ? -1.159 18.306 3.099 1.00 54.38 227 ASP A N 1
ATOM 1788 C CA . ASP A 1 227 ? -1.378 18.019 4.521 1.00 54.38 227 ASP A CA 1
ATOM 1789 C C . ASP A 1 227 ? -0.385 18.734 5.453 1.00 54.38 227 ASP A C 1
ATOM 1791 O O . ASP A 1 227 ? -0.486 18.599 6.678 1.00 54.38 227 ASP A O 1
ATOM 1795 N N . ARG A 1 228 ? 0.556 19.526 4.911 1.00 53.69 228 ARG A N 1
ATOM 1796 C CA . ARG A 1 228 ? 1.403 20.397 5.734 1.00 53.69 228 ARG A CA 1
ATOM 1797 C C . ARG A 1 228 ? 0.541 21.536 6.288 1.00 53.69 228 ARG A C 1
ATOM 1799 O O . ARG A 1 228 ? -0.221 22.139 5.534 1.00 53.69 228 ARG A O 1
ATOM 1806 N N . PRO A 1 229 ? 0.648 21.866 7.589 1.00 48.44 229 PRO A N 1
ATOM 1807 C CA . PRO A 1 229 ? -0.052 23.019 8.139 1.00 48.44 229 PRO A CA 1
ATOM 1808 C C . PRO A 1 229 ? 0.295 24.271 7.317 1.00 48.44 229 PRO A C 1
ATOM 1810 O O . PRO A 1 229 ? 1.487 24.495 7.076 1.00 48.44 229 PRO A O 1
ATOM 1813 N N . PRO A 1 230 ? -0.689 25.086 6.889 1.00 49.94 230 PRO A N 1
ATOM 1814 C CA . PRO A 1 230 ? -0.398 26.318 6.169 1.00 49.94 230 PRO A CA 1
ATOM 1815 C C . PRO A 1 230 ? 0.539 27.187 7.013 1.00 49.94 230 PRO A C 1
ATOM 1817 O O . PRO A 1 230 ? 0.283 27.447 8.189 1.00 49.94 230 PRO A O 1
ATOM 1820 N N . THR A 1 231 ? 1.651 27.616 6.417 1.00 47.56 231 THR A N 1
ATOM 1821 C CA . THR A 1 231 ? 2.658 28.468 7.075 1.00 47.56 231 THR A CA 1
ATOM 1822 C C . THR A 1 231 ? 2.174 29.907 7.254 1.00 47.56 231 THR A C 1
ATOM 1824 O O . THR A 1 231 ? 2.752 30.670 8.029 1.00 47.56 231 THR A O 1
ATOM 1827 N N . LEU A 1 232 ? 1.086 30.274 6.572 1.00 45.06 232 LEU A N 1
ATOM 1828 C CA . LEU A 1 232 ? 0.411 31.554 6.711 1.00 45.06 232 LEU A CA 1
ATOM 1829 C C . LEU A 1 232 ? -0.376 31.575 8.025 1.00 45.06 232 LEU A C 1
ATOM 1831 O O . LEU A 1 232 ? -1.450 30.984 8.148 1.00 45.06 232 LEU A O 1
ATOM 1835 N N . LYS A 1 233 ? 0.158 32.290 9.019 1.00 40.91 233 LYS A N 1
ATOM 1836 C CA . LYS A 1 233 ? -0.649 32.736 10.157 1.00 40.91 233 LYS A CA 1
ATOM 1837 C C . LYS A 1 233 ? -1.747 33.647 9.611 1.00 40.91 233 LYS A C 1
ATOM 1839 O O . LYS A 1 233 ? -1.448 34.593 8.885 1.00 40.91 233 LYS A O 1
ATOM 1844 N N . LEU A 1 234 ? -3.002 33.360 9.957 1.00 43.81 234 LEU A N 1
ATOM 1845 C CA . LEU A 1 234 ? -4.100 34.296 9.716 1.00 43.81 234 LEU A CA 1
ATOM 1846 C C . LEU A 1 234 ? -3.710 35.655 10.322 1.00 43.81 234 LEU A C 1
ATOM 1848 O O . LEU A 1 234 ? -3.196 35.661 11.447 1.00 43.81 234 LEU A O 1
ATOM 1852 N N . PRO A 1 235 ? -3.929 36.783 9.621 1.00 47.19 235 PRO A N 1
ATOM 1853 C CA . PRO A 1 235 ? -3.807 38.093 10.240 1.00 47.19 235 PRO A CA 1
ATOM 1854 C C . PRO A 1 235 ? -4.644 38.098 11.518 1.00 47.19 235 PRO A C 1
ATOM 1856 O O . PRO A 1 235 ? -5.801 37.666 11.499 1.00 47.19 235 PRO A O 1
ATOM 1859 N N . GLU A 1 236 ? -4.050 38.526 12.632 1.00 44.38 236 GLU A N 1
ATOM 1860 C CA . GLU A 1 236 ? -4.809 38.733 13.861 1.00 44.38 236 GLU A CA 1
ATOM 1861 C C . GLU A 1 236 ? -5.981 39.651 13.522 1.00 44.38 236 GLU A C 1
ATOM 1863 O O . GLU A 1 236 ? -5.795 40.698 12.897 1.00 44.38 236 GLU A O 1
ATOM 1868 N N . ALA A 1 237 ? -7.197 39.207 13.855 1.00 46.59 237 ALA A N 1
ATOM 1869 C CA . ALA A 1 237 ? -8.399 39.988 13.626 1.00 46.59 237 ALA A CA 1
ATOM 1870 C C . ALA A 1 237 ? -8.150 41.392 14.177 1.00 46.59 237 ALA A C 1
ATOM 1872 O O . ALA A 1 237 ? -7.846 41.536 15.364 1.00 46.59 237 ALA A O 1
ATOM 1873 N N . LEU A 1 238 ? -8.222 42.403 13.304 1.00 47.22 238 LEU A N 1
ATOM 1874 C CA . LEU A 1 238 ? -8.141 43.799 13.700 1.00 47.22 238 LEU A CA 1
ATOM 1875 C C . LEU A 1 238 ? -9.187 44.000 14.792 1.00 47.22 238 LEU A C 1
ATOM 1877 O O . LEU A 1 238 ? -10.388 43.995 14.527 1.00 47.22 238 LEU A O 1
ATOM 1881 N N . SER A 1 239 ? -8.713 44.092 16.033 1.00 43.53 239 SER A N 1
ATOM 1882 C CA . SER A 1 239 ? -9.534 44.471 17.167 1.00 43.53 239 SER A CA 1
ATOM 1883 C C . SER A 1 239 ? -10.147 45.812 16.803 1.00 43.53 239 SER A C 1
ATOM 1885 O O . SER A 1 239 ? -9.427 46.795 16.612 1.00 43.53 239 SER A O 1
ATOM 1887 N N . SER A 1 240 ? -11.464 45.822 16.626 1.00 45.25 240 SER A N 1
ATOM 1888 C CA . SER A 1 240 ? -12.261 47.020 16.428 1.00 45.25 240 SER A CA 1
ATOM 1889 C C . SER A 1 240 ? -12.073 47.923 17.646 1.00 45.25 240 SER A C 1
ATOM 1891 O O . SER A 1 240 ? -12.795 47.816 18.639 1.00 45.25 240 SER A O 1
ATOM 1893 N N . LYS A 1 241 ? -11.066 48.794 17.599 1.00 40.56 241 LYS A N 1
ATOM 1894 C CA . LYS A 1 241 ? -10.996 49.973 18.452 1.00 40.56 241 LYS A CA 1
ATOM 1895 C C . LYS A 1 241 ? -11.786 51.079 17.769 1.00 40.56 241 LYS A C 1
ATOM 1897 O O . LYS A 1 241 ? -11.207 51.967 17.160 1.00 40.56 241 LYS A O 1
ATOM 1902 N N . ASP A 1 242 ? -13.104 50.992 17.904 1.00 44.41 242 ASP A N 1
ATOM 1903 C CA . ASP A 1 242 ? -13.957 52.173 17.890 1.00 44.41 242 ASP A CA 1
ATOM 1904 C C . ASP A 1 242 ? -14.161 52.611 19.339 1.00 44.41 242 ASP A C 1
ATOM 1906 O O . ASP A 1 242 ? -14.845 51.937 20.117 1.00 44.41 242 ASP A O 1
ATOM 1910 N N . LYS A 1 243 ? -13.503 53.716 19.695 1.00 37.16 243 LYS A N 1
ATOM 1911 C CA . LYS A 1 243 ? -14.005 54.796 20.552 1.00 37.16 243 LYS A CA 1
ATOM 1912 C C . LYS A 1 243 ? -13.022 55.957 20.544 1.00 37.16 243 LYS A C 1
ATOM 1914 O O . LYS A 1 243 ? -11.824 55.703 20.800 1.00 37.16 243 LYS A O 1
#

pLDDT: mean 81.77, std 17.53, range [37.16, 98.38]

Organism: Iris pallida (NCBI:txid29817)

Secondary structure (DSSP, 8-state):
-GGG-HHHH-S-HHHHHHHHHHHHHHHHHHSHHHHHHHHHHTT-STTPPPTTS--SS---EEEE-TTT-----HHHHH-TTTEEE-TTT--EEE--S-S-HHHHHHHHHT-TT--EEEE-HHHHHHHHHHHHHS----HHHHHTT-S----HHHHHHHHHHHHHHHHHHHHHHHHHHHTTS-----THHHH---------HHHHHHHHHHHHHHHHHHHHHHHTTTTSPPS-PPPPP------

InterPro domains:
  IPR001080 3Fe-4S ferredoxin [PR00352] (64-75)
  IPR001080 3Fe-4S ferredoxin [PR00352] (75-85)
  IPR001080 3Fe-4S ferredoxin [PR00352] (104-116)
  IPR001623 DnaJ domain [cd06257] (1-31)
  IPR017896 4Fe-4S ferredoxin-type, iron-sulphur binding domain [PS51379] (60-88)
  IPR036869 Chaperone J-domain superfamily [G3DSA:1.10.287.110] (1-44)
  IPR036869 Chaperone J-domain superfamily [SSF46565] (2-70)

Radius of gyration: 22.0 Å; chains: 1; bounding box: 51×71×60 Å